Protein AF-A0A4Y2PZB1-F1 (afdb_monomer)

pLDDT: mean 87.91, std 9.89, range [44.91, 98.62]

Sequence (306 aa):
MADDIFHRLQRHDKKIEYNDVIYNEALTKVEDEVFTITGKNLSSFGLSRPSRTNEVSNDLMQEMNYDTELLQQRLNELVPRLTPEQKTIFDNVLKPVESSEGGLYFLDAPGGTGKIFLLNILLAQIRKDKKVAIAVSSSGIAATLLDSGRTAYSVLQLPLNLAHEETPICNFPKNSERCRMLQNCKLLVWDECTMSHKRAVEALNRTMKDINNNQSIMGGMVVLMAGDFRQILSVITRGTPADEINACLKASPLWELVKKFNLTTNMRVQLFNDTESGEYAATLLKIGEGRFKTDPNGMITLNGGF

Organism: Araneus ventricosus (NCBI:txid182803)

Secondary structure (DSSP, 8-state):
-HHHHHHHHHTT-TT----HHHHHHHHHHHHHHHHHHHSS-GGGGTPPPP---S---HHHHHTT---HHHHHHHHHHHGGGS-HHHHHHHHHHHHHHHHT--EEEEEE--TTS-HHHHHHHHHHHHHTTT-EEEEEESSHHHHTTSTT-EEHHHHHT--TTTTT-SS------TTSHHHHHHHHEEEEEEETGGGS-HHHHHHHHHHHHHHTT--SGGGG-EEEEEE-TTS-----TT--HHHHHHHSGGGSGGGGG-EEEE----HHHHHHT-HHHHHHHHHHHHHHTT-S---TTS-----S--

Mean predicted aligned error: 10.06 Å

Solvent-accessible surface area (backbone atoms only — not comparable to full-atom values): 16758 Å² total; per-residue (Å²): 101,45,64,60,46,46,59,56,50,35,75,79,37,82,81,67,69,95,45,72,65,44,51,35,53,32,41,41,56,52,34,53,53,44,25,72,76,68,77,42,55,38,59,81,74,77,41,83,70,46,86,79,63,98,63,73,34,70,66,34,44,62,47,36,68,58,64,34,66,62,38,48,56,50,44,69,64,50,62,79,68,47,51,76,67,54,45,53,51,52,53,63,60,48,54,31,46,73,70,55,67,19,38,48,34,36,36,42,36,52,89,50,36,49,59,62,61,56,52,41,51,55,40,40,66,42,28,39,73,50,35,31,43,46,38,26,6,63,40,67,73,62,5,69,71,34,76,86,28,34,32,39,53,72,75,48,32,48,61,93,58,50,93,81,43,92,80,48,47,42,69,68,58,84,88,35,45,65,41,54,34,57,68,56,30,39,36,40,39,30,36,48,38,37,40,32,43,23,55,57,59,49,7,49,29,54,38,32,19,61,76,54,74,24,92,50,63,42,25,33,24,26,36,40,34,28,27,36,85,62,58,65,61,28,86,55,89,94,51,52,75,66,50,37,52,56,32,22,46,82,59,30,83,64,44,81,66,42,46,77,46,74,48,84,61,48,49,56,34,65,76,67,70,37,66,66,59,40,54,51,52,53,46,54,51,31,50,46,70,69,70,49,79,55,51,99,85,68,46,71,85,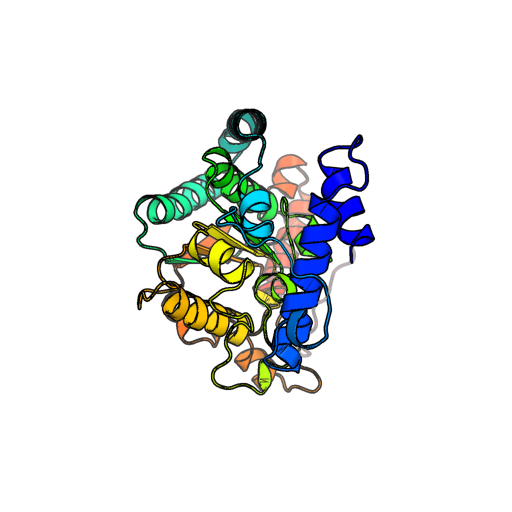76,76,89,82,122

Structure (mmCIF, N/CA/C/O backbone):
data_AF-A0A4Y2PZB1-F1
#
_entry.id   AF-A0A4Y2PZB1-F1
#
loop_
_atom_site.group_PDB
_atom_site.id
_atom_site.type_symbol
_atom_site.label_atom_id
_atom_site.label_alt_id
_atom_site.label_comp_id
_atom_site.label_asym_id
_atom_site.label_entity_id
_atom_site.label_seq_id
_atom_site.pdbx_PDB_ins_code
_atom_site.Cartn_x
_atom_site.Cartn_y
_atom_site.Cartn_z
_atom_site.occupancy
_atom_site.B_iso_or_equiv
_atom_site.auth_seq_id
_atom_site.auth_comp_id
_atom_site.auth_asym_id
_atom_site.auth_atom_id
_atom_site.pdbx_PDB_model_num
ATOM 1 N N . MET A 1 1 ? 11.401 -0.373 26.880 1.00 73.94 1 MET A N 1
ATOM 2 C CA . MET A 1 1 ? 9.922 -0.295 26.778 1.00 73.94 1 MET A CA 1
ATOM 3 C C . MET A 1 1 ? 9.389 1.054 27.231 1.00 73.94 1 MET A C 1
ATOM 5 O O . MET A 1 1 ? 8.893 1.774 26.379 1.00 73.94 1 MET A O 1
ATOM 9 N N . ALA A 1 2 ? 9.483 1.422 28.517 1.00 80.62 2 ALA A N 1
ATOM 10 C CA . ALA A 1 2 ? 9.031 2.743 28.979 1.00 80.62 2 ALA A CA 1
ATOM 11 C C . ALA A 1 2 ? 9.826 3.889 28.327 1.00 80.62 2 ALA A C 1
ATOM 13 O O . ALA A 1 2 ? 9.230 4.859 27.878 1.00 80.62 2 ALA A O 1
ATOM 14 N N . ASP A 1 3 ? 11.143 3.726 28.172 1.00 83.31 3 ASP A N 1
ATOM 15 C CA . ASP A 1 3 ? 12.004 4.733 27.533 1.00 83.31 3 ASP A CA 1
ATOM 16 C C . ASP A 1 3 ? 11.701 4.897 26.036 1.00 83.31 3 ASP A C 1
ATOM 18 O O . ASP A 1 3 ? 11.667 6.010 25.517 1.00 83.31 3 ASP A O 1
ATOM 22 N N . ASP A 1 4 ? 11.390 3.798 25.340 1.00 79.25 4 ASP A N 1
ATOM 23 C CA . ASP A 1 4 ? 10.975 3.836 23.930 1.00 79.25 4 ASP A CA 1
ATOM 24 C C . ASP A 1 4 ? 9.645 4.584 23.763 1.00 79.25 4 ASP A C 1
ATOM 26 O O . ASP A 1 4 ? 9.455 5.336 22.807 1.00 79.25 4 ASP A O 1
ATOM 30 N N . ILE A 1 5 ? 8.720 4.392 24.711 1.00 78.88 5 ILE A N 1
ATOM 31 C CA . ILE A 1 5 ? 7.434 5.094 24.760 1.00 78.88 5 ILE A CA 1
ATOM 32 C C . ILE A 1 5 ? 7.650 6.575 25.075 1.00 78.88 5 ILE A C 1
ATOM 34 O O . ILE A 1 5 ? 7.087 7.426 24.390 1.00 78.88 5 ILE A O 1
ATOM 38 N N . PHE A 1 6 ? 8.504 6.889 26.048 1.00 79.81 6 PHE A N 1
ATOM 39 C CA . PHE A 1 6 ? 8.879 8.256 26.393 1.00 79.81 6 PHE A CA 1
ATOM 40 C C . PHE A 1 6 ? 9.459 8.993 25.180 1.00 79.81 6 PHE A C 1
ATOM 42 O O . PHE A 1 6 ? 8.927 10.024 24.770 1.00 79.81 6 PHE A O 1
ATOM 49 N N . HIS A 1 7 ? 10.471 8.423 24.520 1.00 81.00 7 HIS A N 1
ATOM 50 C CA . HIS A 1 7 ? 11.064 9.013 23.320 1.00 81.00 7 HIS A CA 1
ATOM 51 C C . HIS A 1 7 ? 10.077 9.132 22.155 1.00 81.00 7 HIS A C 1
ATOM 53 O O . HIS A 1 7 ? 10.170 10.075 21.367 1.00 81.00 7 HIS A O 1
ATOM 59 N N . ARG A 1 8 ? 9.118 8.205 22.033 1.00 82.19 8 ARG A N 1
ATOM 60 C CA . ARG A 1 8 ? 8.034 8.290 21.045 1.00 82.19 8 ARG A CA 1
ATOM 61 C C . ARG A 1 8 ? 7.128 9.491 21.319 1.00 82.19 8 ARG A C 1
ATOM 63 O O . ARG A 1 8 ? 6.865 10.255 20.394 1.00 82.19 8 ARG A O 1
ATOM 70 N N . LEU A 1 9 ? 6.676 9.680 22.558 1.00 72.88 9 LEU A N 1
ATOM 71 C CA . LEU A 1 9 ? 5.786 10.788 22.923 1.00 72.88 9 LEU A CA 1
ATOM 72 C C . LEU A 1 9 ? 6.502 12.145 22.893 1.00 72.88 9 LEU A C 1
ATOM 74 O O . LEU A 1 9 ? 5.919 13.139 22.464 1.00 72.88 9 LEU A O 1
ATOM 78 N N . GLN A 1 10 ? 7.794 12.175 23.226 1.00 81.50 10 GLN A N 1
ATOM 79 C CA . GLN A 1 10 ? 8.615 13.387 23.202 1.00 81.50 10 GLN A CA 1
ATOM 80 C C . GLN A 1 10 ? 8.763 14.002 21.797 1.00 81.50 10 GLN A C 1
ATOM 82 O O . GLN A 1 10 ? 9.038 15.195 21.655 1.00 81.50 10 GLN A O 1
ATOM 87 N N . ARG A 1 11 ? 8.551 13.212 20.732 1.00 74.56 11 ARG A N 1
ATOM 88 C CA . ARG A 1 11 ? 8.507 13.718 19.346 1.00 74.56 11 ARG A CA 1
ATOM 89 C C . ARG A 1 11 ? 7.300 14.615 19.075 1.00 74.56 11 ARG A C 1
ATOM 91 O O . ARG A 1 11 ? 7.378 15.456 18.185 1.00 74.56 11 ARG A O 1
ATOM 98 N N . HIS A 1 12 ? 6.213 14.428 19.820 1.00 64.31 12 HIS A N 1
ATOM 99 C CA . HIS A 1 12 ? 4.974 15.191 19.682 1.00 64.31 12 HIS A CA 1
ATOM 100 C C . HIS A 1 12 ? 4.865 16.299 20.732 1.00 64.31 12 HIS A C 1
ATOM 102 O O . HIS A 1 12 ? 4.437 17.401 20.403 1.00 64.31 12 HIS A O 1
ATOM 108 N N . ASP A 1 13 ? 5.321 16.041 21.960 1.00 76.12 13 ASP A N 1
ATOM 109 C CA . ASP A 1 13 ? 5.413 17.041 23.021 1.00 76.12 13 ASP A CA 1
ATOM 110 C C . ASP A 1 13 ? 6.808 17.035 2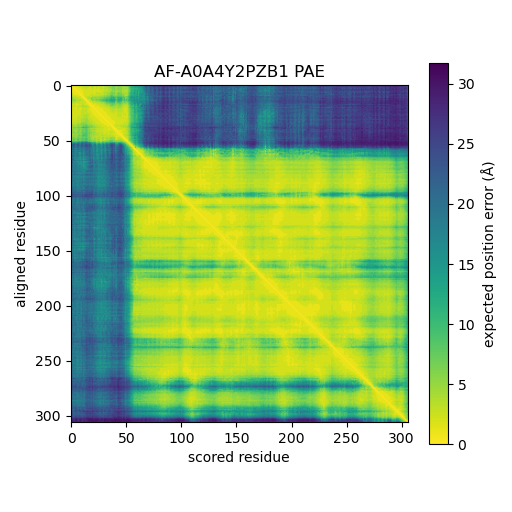3.654 1.00 76.12 13 ASP A C 1
ATOM 112 O O . ASP A 1 13 ? 7.159 16.167 24.452 1.00 76.12 13 ASP A O 1
ATOM 116 N N . LYS A 1 14 ? 7.613 18.049 23.324 1.00 78.75 14 LYS A N 1
ATOM 117 C CA . LYS A 1 14 ? 8.986 18.180 23.834 1.00 78.75 14 LYS A CA 1
ATOM 118 C C . LYS A 1 14 ? 9.062 18.409 25.348 1.00 78.75 14 LYS A C 1
ATOM 120 O O . LYS A 1 14 ? 10.158 18.304 25.893 1.00 78.75 14 LYS A O 1
ATOM 125 N N . LYS A 1 15 ? 7.951 18.754 26.009 1.00 83.12 15 LYS A N 1
ATOM 126 C CA . LYS A 1 15 ? 7.888 18.999 27.458 1.00 83.12 15 LYS A CA 1
ATOM 127 C C . LYS A 1 15 ? 7.381 17.798 28.252 1.00 83.12 15 LYS A C 1
ATOM 129 O O . LYS A 1 15 ? 7.240 17.914 29.465 1.00 83.12 15 LYS A O 1
ATOM 134 N N . ILE A 1 16 ? 7.090 16.677 27.596 1.00 79.31 16 ILE A N 1
ATOM 135 C CA . ILE A 1 16 ? 6.577 15.506 28.294 1.00 79.31 16 ILE A CA 1
ATOM 136 C C . ILE A 1 16 ? 7.632 14.944 29.257 1.00 79.31 16 ILE A C 1
ATOM 138 O O . ILE A 1 16 ? 8.803 14.795 28.904 1.00 79.31 16 ILE A O 1
ATOM 142 N N . GLU A 1 17 ? 7.200 14.633 30.475 1.00 86.81 17 GLU A N 1
ATOM 143 C CA . GLU A 1 17 ? 7.978 13.929 31.495 1.00 86.81 17 GLU A CA 1
ATOM 144 C C . GLU A 1 17 ? 7.427 12.509 31.673 1.00 86.81 17 GLU A C 1
ATOM 146 O O . GLU A 1 17 ? 6.321 12.198 31.217 1.00 86.81 17 GLU A O 1
ATOM 151 N N . TYR A 1 18 ? 8.186 11.635 32.338 1.00 82.56 18 TYR A N 1
ATOM 152 C CA . TYR A 1 18 ? 7.663 10.325 32.720 1.00 82.56 18 TYR A CA 1
ATOM 153 C C . TYR A 1 18 ? 6.426 10.493 33.600 1.00 82.56 18 TYR A C 1
ATOM 155 O O . TYR A 1 18 ? 6.443 11.208 34.598 1.00 82.56 18 TYR A O 1
ATOM 163 N N . ASN A 1 19 ? 5.351 9.816 33.220 1.00 81.75 19 ASN A N 1
ATOM 164 C CA . ASN A 1 19 ? 4.064 9.901 33.887 1.00 81.75 19 ASN A CA 1
ATOM 165 C C . ASN A 1 19 ? 3.375 8.532 33.896 1.00 81.75 19 ASN A C 1
ATOM 167 O O . ASN A 1 19 ? 3.811 7.587 33.229 1.00 81.75 19 ASN A O 1
ATOM 171 N N . ASP A 1 20 ? 2.273 8.437 34.637 1.00 77.81 20 ASP A N 1
ATOM 172 C CA . ASP A 1 20 ? 1.511 7.195 34.787 1.00 77.81 20 ASP A CA 1
ATOM 173 C C . ASP A 1 20 ? 1.013 6.636 33.449 1.00 77.81 20 ASP A C 1
ATOM 175 O O . ASP A 1 20 ? 0.870 5.425 33.313 1.00 77.81 20 ASP A O 1
ATOM 179 N N . VAL A 1 21 ? 0.825 7.480 32.429 1.00 75.94 21 VAL A N 1
ATOM 180 C CA . VAL A 1 21 ? 0.436 7.046 31.079 1.00 75.94 21 VAL A CA 1
ATOM 181 C C . VAL A 1 21 ? 1.557 6.238 30.419 1.00 75.94 21 VAL A C 1
ATOM 183 O O . VAL A 1 21 ? 1.306 5.146 29.910 1.00 75.94 21 VAL A O 1
ATOM 186 N N . ILE A 1 22 ? 2.803 6.722 30.478 1.00 80.31 22 ILE A N 1
ATOM 187 C CA . ILE A 1 22 ? 3.975 6.016 29.932 1.00 80.31 22 ILE A CA 1
ATOM 188 C C . ILE A 1 22 ? 4.179 4.681 30.648 1.00 80.31 22 ILE A C 1
ATOM 190 O O . ILE A 1 22 ? 4.417 3.654 30.003 1.00 80.31 22 ILE A O 1
ATOM 194 N N . TYR A 1 23 ? 4.062 4.678 31.977 1.00 82.00 23 TYR A N 1
ATOM 195 C CA . TYR A 1 23 ? 4.208 3.456 32.762 1.00 82.00 23 TYR A CA 1
ATOM 196 C C . TYR A 1 23 ? 3.069 2.471 32.499 1.00 82.00 23 TYR A C 1
ATOM 198 O O . TYR A 1 23 ? 3.342 1.286 32.320 1.00 82.00 23 TYR A O 1
ATOM 206 N N . ASN A 1 24 ? 1.822 2.936 32.393 1.00 80.62 24 ASN A N 1
ATOM 207 C CA . ASN A 1 24 ? 0.668 2.093 32.088 1.00 80.62 24 ASN A CA 1
ATOM 208 C C . ASN A 1 24 ? 0.754 1.482 30.680 1.00 80.62 24 ASN A C 1
ATOM 210 O O . ASN A 1 24 ? 0.460 0.299 30.502 1.00 80.62 24 ASN A O 1
ATOM 214 N N . GLU A 1 25 ? 1.217 2.241 29.681 1.00 79.06 25 GLU A N 1
ATOM 215 C CA . GLU A 1 25 ? 1.453 1.719 28.329 1.00 79.06 25 GLU A CA 1
ATOM 216 C C . GLU A 1 25 ? 2.576 0.669 28.326 1.00 79.06 25 GLU A C 1
ATOM 218 O O . GLU 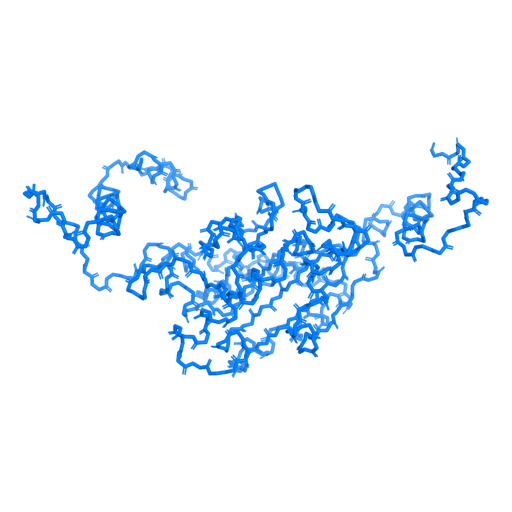A 1 25 ? 2.437 -0.389 27.706 1.00 79.06 25 GLU A O 1
ATOM 223 N N . ALA A 1 26 ? 3.672 0.915 29.051 1.00 85.44 26 ALA A N 1
ATOM 224 C CA . ALA A 1 26 ? 4.739 -0.071 29.202 1.00 85.44 26 ALA A CA 1
ATOM 225 C C . ALA A 1 26 ? 4.216 -1.355 29.867 1.00 85.44 26 ALA A C 1
ATOM 227 O O . ALA A 1 26 ? 4.471 -2.451 29.369 1.00 85.44 26 ALA A O 1
ATOM 228 N N . LEU A 1 27 ? 3.430 -1.217 30.938 1.00 85.06 27 LEU A N 1
ATOM 229 C CA . LEU A 1 27 ? 2.815 -2.332 31.657 1.00 85.06 27 LEU A CA 1
ATOM 230 C C . LEU A 1 27 ? 1.821 -3.107 30.781 1.00 85.06 27 LEU A C 1
ATOM 232 O O . LEU A 1 27 ? 1.750 -4.328 30.877 1.00 85.06 27 LEU A O 1
ATOM 236 N N . THR A 1 28 ? 1.097 -2.415 29.895 1.00 81.00 28 THR A N 1
ATOM 237 C CA . THR A 1 28 ? 0.174 -3.029 28.928 1.00 81.00 28 THR A CA 1
ATOM 238 C C . THR A 1 28 ? 0.919 -3.927 27.955 1.00 81.00 28 THR A C 1
ATOM 240 O O . THR A 1 28 ? 0.551 -5.087 27.790 1.00 81.00 28 THR A O 1
ATOM 243 N N . LYS A 1 29 ? 2.016 -3.431 27.372 1.00 82.81 29 LYS A N 1
ATOM 244 C CA . LYS A 1 29 ? 2.836 -4.230 26.454 1.00 82.81 29 LYS A CA 1
ATOM 245 C C . LYS A 1 29 ? 3.480 -5.425 27.159 1.00 82.81 29 LYS A C 1
ATOM 247 O O . LYS A 1 29 ? 3.531 -6.508 26.589 1.00 82.81 29 LYS A O 1
ATOM 252 N N . VAL A 1 30 ? 3.935 -5.250 28.401 1.00 85.62 30 VAL A N 1
ATOM 253 C CA . VAL A 1 30 ? 4.461 -6.358 29.214 1.00 85.62 30 VAL A CA 1
ATOM 254 C C . VAL A 1 30 ? 3.369 -7.393 29.506 1.00 85.62 30 VAL A C 1
ATOM 256 O O . VAL A 1 30 ? 3.626 -8.588 29.383 1.00 85.62 30 VAL A O 1
ATOM 259 N N . GLU A 1 31 ? 2.149 -6.971 29.856 1.00 84.38 31 GLU A N 1
ATOM 260 C CA . GLU A 1 31 ? 1.041 -7.905 30.094 1.00 84.38 31 GLU A CA 1
ATOM 261 C C . GLU A 1 31 ? 0.650 -8.666 28.824 1.00 84.38 31 GLU A C 1
ATOM 263 O O . GLU A 1 31 ? 0.410 -9.866 28.910 1.00 84.38 31 GLU A O 1
ATOM 268 N N . ASP A 1 32 ? 0.626 -8.014 27.660 1.00 79.56 32 ASP A N 1
ATOM 269 C CA . ASP A 1 32 ? 0.293 -8.664 26.388 1.00 79.56 32 ASP A CA 1
ATOM 270 C C . ASP A 1 32 ? 1.333 -9.731 25.992 1.00 79.56 32 ASP A C 1
ATOM 272 O O . ASP A 1 32 ? 0.960 -10.837 25.592 1.00 79.56 32 ASP A O 1
ATOM 276 N N . GLU A 1 33 ? 2.629 -9.456 26.169 1.00 82.38 33 GLU A N 1
ATOM 277 C CA . GLU A 1 33 ? 3.703 -10.438 25.944 1.00 82.38 33 GLU A CA 1
ATOM 278 C C . GLU A 1 33 ? 3.597 -11.622 26.918 1.00 82.38 33 GLU A C 1
ATOM 280 O O . GLU A 1 33 ? 3.600 -12.787 26.513 1.00 82.38 33 GLU A O 1
ATOM 285 N N . VAL A 1 34 ? 3.420 -11.343 28.214 1.00 81.62 34 VAL A N 1
ATOM 286 C CA . VAL A 1 34 ? 3.274 -12.391 29.238 1.00 81.62 34 VAL A CA 1
ATOM 287 C C . VAL A 1 34 ? 2.034 -13.242 28.982 1.00 81.62 34 VAL A C 1
ATOM 289 O O . VAL A 1 34 ? 2.094 -14.469 29.108 1.00 81.62 34 VAL A O 1
ATOM 292 N N . PHE A 1 35 ? 0.922 -12.624 28.589 1.00 78.75 35 PHE A N 1
ATOM 293 C CA . PHE A 1 35 ? -0.301 -13.339 28.251 1.00 78.75 35 PHE A CA 1
ATOM 294 C C . PHE A 1 35 ? -0.108 -14.225 27.020 1.00 78.75 35 PHE A C 1
ATOM 296 O O . PHE A 1 35 ? -0.557 -15.368 27.019 1.00 78.75 35 PHE A O 1
ATOM 303 N N . THR A 1 36 ? 0.617 -13.746 26.010 1.00 74.50 36 THR A N 1
ATOM 304 C CA . THR A 1 36 ? 0.928 -14.523 24.802 1.00 74.50 36 THR A CA 1
ATOM 305 C C . THR A 1 36 ? 1.774 -15.758 25.122 1.00 74.50 36 THR A C 1
ATOM 307 O O . THR A 1 36 ? 1.517 -16.835 24.591 1.00 74.50 36 THR A O 1
ATOM 310 N N . ILE A 1 37 ? 2.748 -15.634 26.030 1.00 79.00 37 ILE A N 1
ATOM 311 C CA . ILE A 1 37 ? 3.644 -16.738 26.407 1.00 79.00 37 ILE A CA 1
ATOM 312 C C . ILE A 1 37 ? 2.958 -17.735 27.350 1.00 79.00 37 ILE A C 1
ATOM 314 O O . ILE A 1 37 ? 3.170 -18.942 27.250 1.00 79.00 37 ILE A O 1
ATOM 318 N N . THR A 1 38 ? 2.171 -17.243 28.308 1.00 79.25 38 THR A N 1
ATOM 319 C CA . THR A 1 38 ? 1.732 -18.044 29.467 1.00 79.25 38 THR A CA 1
ATOM 320 C C . THR A 1 38 ? 0.229 -18.304 29.524 1.00 79.25 38 THR A C 1
ATOM 322 O O . THR A 1 38 ? -0.220 -19.109 30.341 1.00 79.25 38 THR A O 1
ATOM 325 N N . GLY A 1 39 ? -0.567 -17.601 28.715 1.00 76.31 39 GLY A N 1
ATOM 326 C CA . GLY A 1 39 ? -2.031 -17.582 28.799 1.00 76.31 39 GLY A CA 1
ATOM 327 C C . GLY A 1 39 ? -2.577 -16.943 30.082 1.00 76.31 39 GLY A C 1
ATOM 328 O O . GLY A 1 39 ? -3.772 -17.044 30.361 1.00 76.31 39 GLY A O 1
ATOM 329 N N . LYS A 1 40 ? -1.719 -16.324 30.903 1.00 75.44 40 LYS A N 1
ATOM 330 C CA . LYS A 1 40 ? -2.068 -15.748 32.205 1.00 75.44 40 LYS A CA 1
ATOM 331 C C . LYS A 1 40 ? -1.738 -14.262 32.244 1.00 75.44 40 LYS A C 1
ATOM 333 O O . LYS A 1 40 ? -0.829 -13.787 31.577 1.00 75.44 40 LYS A O 1
ATOM 338 N N . ASN A 1 41 ? -2.492 -13.527 33.053 1.00 80.56 41 ASN A N 1
ATOM 339 C CA . ASN A 1 41 ? -2.300 -12.089 33.232 1.00 80.56 41 ASN A CA 1
ATOM 340 C C . ASN A 1 41 ? -1.215 -11.795 34.273 1.00 80.56 41 ASN A C 1
ATOM 342 O O . ASN A 1 41 ? -0.915 -12.652 35.104 1.00 80.56 41 ASN A O 1
ATOM 346 N N . LEU A 1 42 ? -0.714 -10.556 34.322 1.00 84.44 42 LEU A N 1
ATOM 347 C CA . LEU A 1 42 ? 0.329 -10.147 35.278 1.00 84.44 42 LEU A CA 1
ATOM 348 C C . LEU A 1 42 ? -0.064 -10.392 36.741 1.00 84.44 42 LEU A C 1
ATOM 350 O O . LEU A 1 42 ? 0.752 -10.852 37.538 1.00 84.44 42 LEU A O 1
ATOM 354 N N . SER A 1 43 ? -1.345 -10.210 37.075 1.00 83.94 43 SER A N 1
ATOM 355 C CA . SER A 1 43 ? -1.869 -10.525 38.415 1.00 83.94 43 SER A CA 1
ATOM 356 C C . SER A 1 43 ? -1.668 -11.982 38.846 1.00 83.94 43 SER A C 1
ATOM 358 O O . SER A 1 43 ? -1.509 -12.248 40.033 1.00 83.94 43 SER A O 1
ATOM 360 N N . SER A 1 44 ? -1.620 -12.933 37.905 1.00 84.38 44 SER A N 1
ATOM 361 C CA . SER A 1 44 ? -1.349 -14.345 38.204 1.00 84.38 44 SER A CA 1
ATOM 362 C C . SER A 1 44 ? 0.091 -14.592 38.665 1.00 84.38 44 SER A C 1
ATOM 364 O O . SER A 1 44 ? 0.387 -15.672 39.169 1.00 84.38 44 SER A O 1
ATOM 366 N N . PHE A 1 45 ? 0.963 -13.594 38.510 1.00 85.56 45 PHE A N 1
ATOM 367 C CA . PHE A 1 45 ? 2.354 -13.580 38.954 1.00 85.56 45 PHE A CA 1
ATOM 368 C C . PHE A 1 45 ? 2.594 -12.566 40.088 1.00 85.56 45 PHE A C 1
ATOM 370 O O . PHE A 1 45 ? 3.740 -12.292 40.428 1.00 85.56 45 PHE A O 1
ATOM 377 N N . GLY A 1 46 ? 1.532 -11.991 40.671 1.00 83.62 46 GLY A N 1
ATOM 378 C CA . GLY A 1 46 ? 1.636 -10.995 41.745 1.00 83.62 46 GLY A CA 1
ATOM 379 C C . GLY A 1 46 ? 2.072 -9.599 41.286 1.00 83.62 46 GLY A C 1
ATOM 380 O O . GLY A 1 46 ? 2.461 -8.784 42.118 1.00 83.62 46 GLY A O 1
ATOM 381 N N . LEU A 1 47 ? 2.018 -9.315 39.981 1.00 85.56 47 LEU A N 1
ATOM 382 C CA . LEU A 1 47 ? 2.399 -8.024 39.407 1.00 85.56 47 LEU A CA 1
ATOM 383 C C . LEU A 1 47 ? 1.183 -7.107 39.204 1.00 85.56 47 LEU A C 1
ATOM 385 O O . LEU A 1 47 ? 0.059 -7.572 38.980 1.00 85.56 47 LEU A O 1
ATOM 389 N N . SER A 1 48 ? 1.430 -5.795 39.251 1.00 80.31 48 SER A N 1
ATOM 390 C CA . SER A 1 48 ? 0.435 -4.758 38.965 1.00 80.31 48 SER A CA 1
ATOM 391 C C . SER A 1 48 ? -0.149 -4.930 37.562 1.00 80.31 48 SER A C 1
ATOM 393 O O . SER A 1 48 ? 0.567 -5.275 36.621 1.00 80.31 48 SER A O 1
ATOM 395 N N . ARG A 1 49 ? -1.455 -4.684 37.415 1.00 77.12 49 ARG A N 1
ATOM 396 C CA . ARG A 1 49 ? -2.135 -4.737 36.117 1.00 77.12 49 ARG A CA 1
ATOM 397 C C . ARG A 1 49 ? -2.231 -3.346 35.500 1.00 77.12 49 ARG A C 1
ATOM 399 O O . ARG A 1 49 ? -2.422 -2.385 36.244 1.00 77.12 49 ARG A O 1
ATOM 406 N N . PRO A 1 50 ? -2.148 -3.238 34.168 1.00 80.06 50 PRO A N 1
ATOM 407 C CA . PRO A 1 50 ? -2.441 -1.992 33.487 1.00 80.06 50 PRO A CA 1
ATOM 408 C C . PRO A 1 50 ? -3.917 -1.622 33.672 1.00 80.06 50 PRO A C 1
ATOM 410 O O . PRO A 1 50 ? -4.803 -2.484 33.642 1.00 80.06 50 PRO A O 1
ATOM 413 N N . SER A 1 51 ? -4.193 -0.329 33.823 1.00 74.62 51 SER A N 1
ATOM 414 C CA . SER A 1 51 ? -5.538 0.210 33.660 1.00 74.62 51 SER A CA 1
ATOM 415 C C . SER A 1 51 ? -5.904 0.124 32.183 1.00 74.62 51 SER A C 1
ATOM 417 O O . SER A 1 51 ? -5.422 0.904 31.364 1.00 74.62 51 SER A O 1
ATOM 419 N N . ARG A 1 52 ? -6.734 -0.867 31.848 1.00 65.69 52 ARG A N 1
ATOM 420 C CA . ARG A 1 52 ? -7.377 -1.026 30.539 1.00 65.69 52 ARG A CA 1
ATOM 421 C C . ARG A 1 52 ? -8.812 -0.504 30.634 1.00 65.69 52 ARG A C 1
ATOM 423 O O . ARG A 1 52 ? -9.772 -1.254 30.471 1.00 65.69 52 ARG A O 1
ATOM 430 N N . THR A 1 53 ? -8.978 0.763 30.995 1.00 49.19 53 THR A N 1
ATOM 431 C CA . THR A 1 53 ? -10.246 1.483 30.813 1.00 49.19 53 THR A CA 1
ATOM 432 C C . THR A 1 53 ? -10.641 1.407 29.327 1.00 49.19 53 THR A C 1
ATOM 434 O O . THR A 1 53 ? -9.793 1.113 28.486 1.00 49.19 53 THR A O 1
ATOM 437 N N . ASN A 1 54 ? -11.912 1.636 28.961 1.00 44.91 54 ASN A N 1
ATOM 438 C CA . ASN A 1 54 ? -12.399 1.690 27.558 1.00 44.91 54 ASN A CA 1
ATOM 439 C C . ASN A 1 54 ? -11.768 2.842 26.729 1.00 44.91 54 ASN A C 1
ATOM 441 O O . ASN A 1 54 ? -12.377 3.389 25.811 1.00 44.91 54 ASN A O 1
ATOM 445 N N . GLU A 1 55 ? -10.557 3.239 27.090 1.00 46.28 55 GLU A N 1
ATOM 446 C CA . GLU A 1 55 ? -9.694 4.189 26.438 1.00 46.28 55 GLU A CA 1
ATOM 447 C C . GLU A 1 55 ? -9.357 3.676 25.041 1.00 46.28 55 GLU A C 1
ATOM 449 O O . GLU A 1 55 ? -9.000 2.515 24.812 1.00 46.28 55 GLU A O 1
ATOM 454 N N . VAL A 1 56 ? -9.559 4.576 24.084 1.00 50.34 56 VAL A N 1
ATOM 455 C CA . VAL A 1 56 ? -9.116 4.458 22.700 1.00 50.34 56 VAL A CA 1
ATOM 456 C C . VAL A 1 56 ? -7.682 3.916 22.722 1.00 50.34 56 VAL A C 1
ATOM 458 O O . VAL A 1 56 ? -6.843 4.450 23.431 1.00 50.34 56 VAL A O 1
ATOM 461 N N . SER A 1 57 ? -7.412 2.821 22.008 1.00 56.41 57 SER A N 1
ATOM 462 C CA . SER A 1 57 ? -6.079 2.190 21.982 1.00 56.41 57 SER A CA 1
ATOM 463 C C . SER A 1 57 ? -4.984 3.231 21.705 1.00 56.41 57 SER A C 1
ATOM 465 O O . SER A 1 57 ? -5.203 4.093 20.864 1.00 56.41 57 SER A O 1
ATOM 467 N N . ASN A 1 58 ? -3.814 3.159 22.345 1.00 63.50 58 ASN A N 1
ATOM 468 C CA . ASN A 1 58 ? -2.708 4.098 22.099 1.00 63.50 58 ASN A CA 1
ATOM 469 C C . ASN A 1 58 ? -2.266 4.124 20.626 1.00 63.50 58 ASN A C 1
ATOM 471 O O . ASN A 1 58 ? -1.995 5.198 20.086 1.00 63.50 58 ASN A O 1
ATOM 475 N N . ASP A 1 59 ? -2.237 2.964 19.960 1.00 62.50 59 ASP A N 1
ATOM 476 C CA . ASP A 1 59 ? -2.012 2.876 18.508 1.00 62.50 59 ASP A CA 1
ATOM 477 C C . ASP A 1 59 ? -3.109 3.611 17.713 1.00 62.50 59 ASP A C 1
ATOM 479 O O . ASP A 1 59 ? -2.820 4.352 16.772 1.00 62.50 59 ASP A O 1
ATOM 483 N N . LEU A 1 60 ? -4.374 3.453 18.113 1.00 65.88 60 LEU A N 1
ATOM 484 C CA . LEU A 1 60 ? -5.515 4.129 17.493 1.00 65.88 60 LEU A CA 1
ATOM 485 C C . LEU A 1 60 ? -5.515 5.644 17.769 1.00 65.88 60 LEU A C 1
ATOM 487 O O . LEU A 1 60 ? -5.739 6.426 16.850 1.00 65.88 60 LEU A O 1
ATOM 491 N N . MET A 1 61 ? -5.222 6.070 19.001 1.00 64.31 61 MET A N 1
ATOM 492 C CA . MET A 1 61 ? -5.071 7.477 19.368 1.00 64.31 61 MET A CA 1
ATOM 493 C C . MET A 1 61 ? -3.957 8.115 18.546 1.00 64.31 61 MET A C 1
ATOM 495 O O . MET A 1 61 ? -4.148 9.203 18.015 1.00 64.31 61 MET A O 1
ATOM 499 N N . GLN A 1 62 ? -2.819 7.435 18.378 1.00 68.94 62 GLN A N 1
ATOM 500 C CA . GLN A 1 62 ? -1.720 7.941 17.560 1.00 68.94 62 GLN A CA 1
ATOM 501 C C . GLN A 1 62 ? -2.148 8.164 16.103 1.00 68.94 62 GLN A C 1
ATOM 503 O O . GLN A 1 62 ? -1.800 9.188 15.521 1.00 68.94 62 GLN A O 1
ATOM 508 N N . GLU A 1 63 ? -2.944 7.259 15.530 1.00 76.62 63 GLU A N 1
ATOM 509 C CA . GLU A 1 63 ? -3.459 7.411 14.163 1.00 76.62 63 GLU A CA 1
ATOM 510 C C . GLU A 1 63 ? -4.638 8.395 14.033 1.00 76.62 63 GLU A C 1
ATOM 512 O O . GLU A 1 63 ? -5.097 8.664 12.922 1.00 76.62 63 GLU A O 1
ATOM 517 N N . MET A 1 64 ? -5.133 8.954 15.137 1.00 73.69 64 MET A N 1
ATOM 518 C CA . MET A 1 64 ? -6.216 9.947 15.146 1.00 73.69 64 MET A CA 1
ATOM 519 C C . MET A 1 64 ? -5.774 11.324 15.662 1.00 73.69 64 MET A C 1
ATOM 521 O O . MET A 1 64 ? -6.478 12.310 15.449 1.00 73.69 64 MET A O 1
ATOM 525 N N . ASN A 1 65 ? -4.613 11.416 16.314 1.00 78.69 65 ASN A N 1
ATOM 526 C CA . ASN A 1 65 ? -4.106 12.629 16.957 1.00 78.69 65 ASN A CA 1
ATOM 527 C C . ASN A 1 65 ? -3.243 13.484 16.014 1.00 78.69 65 ASN A C 1
ATOM 529 O O . ASN A 1 65 ? -2.172 13.968 16.381 1.00 78.69 65 ASN A O 1
ATOM 533 N N . TYR A 1 66 ? -3.693 13.635 14.770 1.00 82.81 66 TYR A N 1
ATOM 534 C CA . TYR A 1 66 ? -3.070 14.541 13.812 1.00 82.81 66 TYR A CA 1
ATOM 535 C C . TYR A 1 66 ? -3.629 15.959 13.975 1.00 82.81 66 TYR A C 1
ATOM 537 O O . TYR A 1 66 ? -4.819 16.139 14.243 1.00 82.81 66 TYR A O 1
ATOM 545 N N . ASP A 1 67 ? -2.784 16.968 13.758 1.00 85.44 67 ASP A N 1
ATOM 546 C CA . ASP A 1 67 ? -3.224 18.361 13.656 1.00 85.44 67 ASP A CA 1
ATOM 547 C C . ASP A 1 67 ? -4.029 18.543 12.361 1.00 85.44 67 ASP A C 1
ATOM 549 O O . ASP A 1 67 ? -3.486 18.634 11.256 1.00 85.44 67 ASP A O 1
ATOM 553 N N . THR A 1 68 ? -5.352 18.534 12.503 1.00 89.44 68 THR A N 1
ATOM 554 C CA . THR A 1 68 ? -6.286 18.571 11.378 1.00 89.44 68 THR A CA 1
ATOM 555 C C . THR A 1 68 ? -6.245 19.897 10.630 1.00 89.44 68 THR A C 1
ATOM 557 O O . THR A 1 68 ? -6.440 19.906 9.415 1.00 89.44 68 THR A O 1
ATOM 560 N N . GLU A 1 69 ? -5.967 21.007 11.320 1.00 90.69 69 GLU A N 1
ATOM 561 C CA . GLU A 1 69 ? -5.872 22.326 10.691 1.00 90.69 69 GLU A CA 1
ATOM 562 C C . GLU A 1 69 ? -4.606 22.416 9.841 1.00 90.69 69 GLU A C 1
ATOM 564 O O . GLU A 1 69 ? -4.677 22.789 8.667 1.00 90.69 69 GLU A O 1
ATOM 569 N N . LEU A 1 70 ? -3.468 21.972 10.385 1.00 91.69 70 LEU A N 1
ATOM 570 C CA . LEU A 1 70 ? -2.211 21.905 9.644 1.00 91.69 70 LEU A CA 1
ATOM 571 C C . LEU A 1 70 ? -2.313 20.970 8.431 1.00 91.69 70 LEU A C 1
ATOM 573 O O . LEU A 1 70 ? -1.832 21.305 7.346 1.00 91.69 70 LEU A O 1
ATOM 577 N N . LEU A 1 71 ? -2.946 19.801 8.586 1.00 92.94 71 LEU A N 1
ATOM 578 C CA . LEU A 1 71 ? -3.175 18.882 7.468 1.00 92.94 71 LEU A CA 1
ATOM 579 C C . LEU A 1 71 ? -4.057 19.516 6.390 1.00 92.94 71 LEU A C 1
ATOM 581 O O . LEU A 1 71 ? -3.730 19.416 5.208 1.00 92.94 71 LEU A O 1
ATOM 585 N N . GLN A 1 72 ? -5.141 20.194 6.774 1.00 95.06 72 GLN A N 1
ATOM 586 C CA . GLN A 1 72 ? -6.027 20.861 5.822 1.00 95.06 72 GLN A CA 1
ATOM 587 C C . GLN A 1 72 ? -5.308 21.993 5.073 1.00 95.06 72 GLN A C 1
ATOM 589 O O . GLN A 1 72 ? -5.464 22.103 3.858 1.00 95.06 72 GLN A O 1
ATOM 594 N N . GLN A 1 73 ? -4.482 22.790 5.759 1.00 95.12 73 GLN A N 1
ATOM 595 C CA . GLN A 1 73 ? -3.653 23.823 5.128 1.00 95.12 73 GLN A CA 1
ATOM 596 C C . GLN A 1 73 ? -2.684 23.219 4.106 1.00 95.12 73 GLN A C 1
ATOM 598 O O . GLN A 1 73 ? -2.673 23.637 2.949 1.00 95.12 73 GLN A O 1
ATOM 603 N N . ARG A 1 74 ? -1.942 22.172 4.491 1.00 94.38 74 ARG A N 1
ATOM 604 C CA . ARG A 1 74 ? -1.038 21.459 3.574 1.00 94.38 74 ARG A CA 1
ATOM 605 C C . ARG A 1 74 ? -1.781 20.905 2.363 1.00 94.38 74 ARG A C 1
ATOM 607 O O . ARG A 1 74 ? -1.309 21.033 1.242 1.00 94.38 74 ARG A O 1
ATOM 614 N N . LEU A 1 75 ? -2.950 20.301 2.556 1.00 97.00 75 LEU A N 1
ATOM 615 C CA . LEU A 1 75 ? -3.733 19.746 1.450 1.00 97.00 75 LEU A CA 1
ATOM 616 C C . LEU A 1 75 ? -4.209 20.823 0.474 1.00 97.00 75 LEU A C 1
ATOM 618 O O . LEU A 1 75 ? -4.154 20.594 -0.733 1.00 97.00 75 LEU A O 1
ATOM 622 N N . ASN A 1 76 ? -4.605 21.998 0.969 1.00 96.88 76 ASN A N 1
ATOM 623 C CA . ASN A 1 76 ? -4.995 23.124 0.117 1.00 96.88 76 ASN A CA 1
ATOM 624 C C . ASN A 1 76 ? -3.846 23.579 -0.800 1.00 96.88 76 ASN A C 1
ATOM 626 O O . ASN A 1 76 ? -4.099 24.020 -1.917 1.00 96.88 76 ASN A O 1
ATOM 630 N N . GLU A 1 77 ? -2.596 23.438 -0.357 1.00 96.50 77 GLU A N 1
ATOM 631 C CA . GLU A 1 77 ? -1.406 23.756 -1.154 1.00 96.50 77 GLU A CA 1
ATOM 632 C C . GLU A 1 77 ? -0.969 22.605 -2.070 1.00 96.50 77 GLU A C 1
ATOM 634 O O . GLU A 1 77 ? -0.523 22.831 -3.196 1.00 96.50 77 GLU A O 1
ATOM 639 N N . LEU A 1 78 ? -1.057 21.359 -1.595 1.00 96.19 78 LEU A N 1
ATOM 640 C CA . LEU A 1 78 ? -0.469 20.200 -2.268 1.00 96.19 78 LEU A CA 1
ATOM 641 C C . LEU A 1 78 ? -1.404 19.540 -3.285 1.00 96.19 78 LEU A C 1
ATOM 643 O O . LEU A 1 78 ? -0.934 19.112 -4.338 1.00 96.19 78 LEU A O 1
ATOM 647 N N . VAL A 1 79 ? -2.712 19.474 -3.017 1.00 97.12 79 VAL A N 1
ATOM 648 C CA . VAL A 1 79 ? -3.686 18.860 -3.940 1.00 97.12 79 VAL A CA 1
ATOM 649 C C . VAL A 1 79 ? -3.707 19.562 -5.308 1.00 97.12 79 VAL A C 1
ATOM 651 O O . VAL A 1 79 ? -3.699 18.854 -6.316 1.00 97.12 79 VAL A O 1
ATOM 654 N N . PRO A 1 80 ? -3.649 20.908 -5.408 1.00 97.25 80 PRO A N 1
ATOM 655 C CA . PRO A 1 80 ? -3.552 21.590 -6.703 1.00 97.25 80 PRO A CA 1
ATOM 656 C C . PRO A 1 80 ? -2.270 21.289 -7.493 1.00 97.25 80 PRO A C 1
ATOM 658 O O . PRO A 1 80 ? -2.220 21.556 -8.690 1.00 97.25 80 PRO A O 1
ATOM 661 N N . ARG A 1 81 ? -1.227 20.752 -6.844 1.00 95.31 81 ARG A N 1
ATOM 662 C CA . ARG A 1 81 ? 0.061 20.412 -7.476 1.00 95.31 81 ARG A CA 1
ATOM 663 C C . ARG A 1 81 ? 0.104 18.992 -8.037 1.00 95.31 81 ARG A C 1
ATOM 665 O O . ARG A 1 81 ? 1.113 18.616 -8.634 1.00 95.31 81 ARG A O 1
ATOM 672 N N . LEU A 1 82 ? -0.945 18.197 -7.827 1.00 96.31 82 LEU A N 1
ATOM 673 C CA . LEU A 1 82 ? -1.065 16.873 -8.430 1.00 96.31 82 LEU A CA 1
ATOM 674 C C . LEU A 1 82 ? -1.101 17.000 -9.955 1.00 96.31 82 LEU A C 1
ATOM 676 O O . LEU A 1 82 ? -1.793 17.858 -10.505 1.00 96.31 82 LEU A O 1
ATOM 680 N N . THR A 1 83 ? -0.403 16.105 -10.652 1.00 95.81 83 THR A N 1
ATOM 681 C CA . THR A 1 83 ? -0.598 15.973 -12.101 1.00 95.81 83 THR A CA 1
ATOM 682 C C . THR A 1 83 ? -2.030 15.493 -12.395 1.00 95.81 83 THR A C 1
ATOM 684 O O . THR A 1 83 ? -2.657 14.880 -11.525 1.00 95.81 83 THR A O 1
ATOM 687 N N . PRO A 1 84 ? -2.572 15.695 -13.612 1.00 95.81 84 PRO A N 1
ATOM 688 C CA . PRO A 1 84 ? -3.905 15.190 -13.961 1.00 95.81 84 PRO A CA 1
ATOM 689 C C . PRO A 1 84 ? -4.067 13.676 -13.730 1.00 95.81 84 PRO A C 1
ATOM 691 O O . PRO A 1 84 ? -5.110 13.213 -13.262 1.00 95.81 84 PRO A O 1
ATOM 694 N N . GLU A 1 85 ? -3.009 12.907 -13.999 1.00 95.75 85 GLU A N 1
ATOM 695 C CA . GLU A 1 85 ? -2.944 11.461 -13.758 1.00 95.75 85 GLU A CA 1
ATOM 696 C C . GLU A 1 85 ? -3.021 11.144 -12.256 1.00 95.75 85 GLU A C 1
ATOM 698 O O . GLU A 1 85 ? -3.883 10.380 -11.820 1.00 95.75 85 GLU A O 1
ATOM 703 N N . GLN A 1 86 ? -2.193 11.804 -11.438 1.00 97.44 86 GLN A N 1
ATOM 704 C CA . GLN A 1 86 ? -2.216 11.637 -9.985 1.00 97.44 86 GLN A CA 1
ATOM 705 C C . GLN A 1 86 ? -3.551 12.070 -9.373 1.00 97.44 86 GLN A C 1
ATOM 707 O O . GLN A 1 86 ? -4.049 11.392 -8.478 1.00 97.44 86 GLN A O 1
ATOM 712 N N . LYS A 1 87 ? -4.160 13.160 -9.861 1.00 97.69 87 LYS A N 1
ATOM 713 C CA . LYS A 1 87 ? -5.469 13.634 -9.392 1.00 97.69 87 LYS A CA 1
ATOM 714 C C . LYS A 1 87 ? -6.572 12.622 -9.688 1.00 97.69 87 LYS A C 1
ATOM 716 O O . LYS A 1 87 ? -7.394 12.342 -8.822 1.00 97.69 87 LYS A O 1
ATOM 721 N N . THR A 1 88 ? -6.543 12.021 -10.875 1.00 97.50 88 THR A N 1
ATOM 722 C CA . THR A 1 88 ? -7.483 10.956 -11.248 1.00 97.50 88 THR A CA 1
ATOM 723 C C . THR A 1 88 ? -7.360 9.760 -10.304 1.00 97.50 88 THR A C 1
ATOM 725 O O . THR A 1 88 ? -8.366 9.207 -9.863 1.00 97.50 88 THR A O 1
ATOM 728 N N . ILE A 1 89 ? -6.136 9.360 -9.959 1.00 97.62 89 ILE A N 1
ATOM 729 C CA . ILE A 1 89 ? -5.893 8.258 -9.017 1.00 97.62 89 ILE A CA 1
ATOM 730 C C . ILE A 1 89 ? -6.348 8.645 -7.609 1.00 97.62 89 ILE A C 1
ATOM 732 O O . ILE A 1 89 ? -7.030 7.859 -6.956 1.00 97.62 89 ILE A O 1
ATOM 736 N N . PHE A 1 90 ? -6.022 9.861 -7.168 1.00 97.94 90 PHE A N 1
ATOM 737 C CA . PHE A 1 90 ? -6.441 10.412 -5.883 1.00 97.94 90 PHE A CA 1
ATOM 738 C C . PHE A 1 90 ? -7.964 10.315 -5.706 1.00 97.94 90 PHE A C 1
ATOM 740 O O . PHE A 1 90 ? -8.434 9.726 -4.735 1.00 97.94 90 PHE A O 1
ATOM 747 N N . ASP A 1 91 ? -8.734 10.780 -6.691 1.00 96.75 91 ASP A N 1
ATOM 748 C CA . ASP A 1 91 ? -10.200 10.753 -6.637 1.00 96.75 91 ASP A CA 1
ATOM 749 C C . ASP A 1 91 ? -10.762 9.323 -6.661 1.00 96.75 91 ASP A C 1
ATOM 751 O O . ASP A 1 91 ? -11.671 8.987 -5.897 1.00 96.75 91 ASP A O 1
ATOM 755 N N . ASN A 1 92 ? -10.195 8.447 -7.497 1.00 95.88 92 ASN A N 1
ATOM 756 C CA . ASN A 1 92 ? -10.643 7.057 -7.599 1.00 95.88 92 ASN A CA 1
ATOM 757 C C . ASN A 1 92 ? -10.339 6.225 -6.347 1.00 95.88 92 ASN A C 1
ATOM 759 O O . ASN A 1 92 ? -11.091 5.298 -6.050 1.00 95.88 92 ASN A O 1
ATOM 763 N N . VAL A 1 93 ? -9.256 6.528 -5.625 1.00 96.19 93 VAL A N 1
ATOM 764 C CA . VAL A 1 93 ? -8.915 5.850 -4.366 1.00 96.19 93 VAL A CA 1
ATOM 765 C C . VAL A 1 93 ? -9.791 6.349 -3.219 1.00 96.19 93 VAL A C 1
ATOM 767 O O . VAL A 1 93 ? -10.174 5.545 -2.376 1.00 96.19 93 VAL A O 1
ATOM 770 N N . LEU A 1 94 ? -10.158 7.633 -3.185 1.00 95.00 94 LEU A N 1
ATOM 771 C CA . LEU A 1 9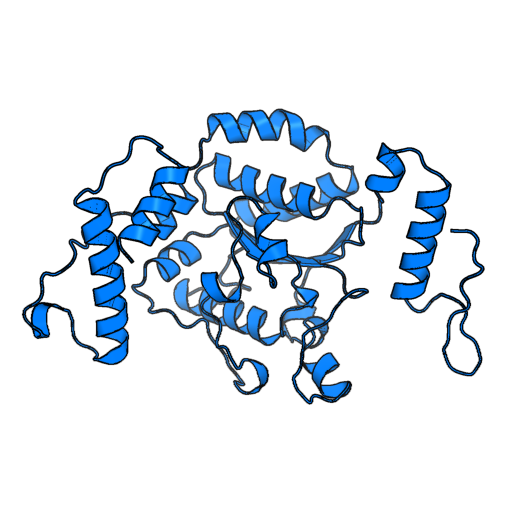4 ? -10.974 8.195 -2.100 1.00 95.00 94 LEU A CA 1
ATOM 772 C C . LEU A 1 94 ? -12.451 7.814 -2.180 1.00 95.00 94 LEU A C 1
ATOM 774 O O . LEU A 1 94 ? -13.065 7.541 -1.152 1.00 95.00 94 LEU A O 1
ATOM 778 N N . LYS A 1 95 ? -13.016 7.729 -3.387 1.00 93.56 95 LYS A N 1
ATOM 779 C CA . LYS A 1 95 ? -14.421 7.351 -3.591 1.00 93.56 95 LYS A CA 1
ATOM 780 C C . LYS A 1 95 ? -14.856 6.084 -2.814 1.00 93.56 95 LYS A C 1
ATOM 782 O O . LYS A 1 95 ? -15.838 6.164 -2.077 1.00 93.56 95 LYS A O 1
ATOM 787 N N . PRO A 1 96 ? -14.156 4.934 -2.907 1.00 92.25 96 PRO A N 1
ATOM 788 C CA . PRO A 1 96 ? -14.508 3.730 -2.145 1.00 92.25 96 PRO A CA 1
ATOM 789 C C . PRO A 1 96 ? -14.226 3.840 -0.639 1.00 92.25 96 PRO A C 1
ATOM 791 O O . PRO A 1 96 ? -14.815 3.097 0.147 1.00 92.25 96 PRO A O 1
ATOM 794 N N . VAL A 1 97 ? -13.332 4.746 -0.218 1.00 90.00 97 VAL A N 1
ATOM 795 C CA . VAL A 1 97 ? -13.083 5.007 1.208 1.00 90.00 97 VAL A CA 1
ATOM 796 C C . VAL A 1 97 ? -14.315 5.651 1.849 1.00 90.00 97 VAL A C 1
ATOM 798 O O . VAL A 1 97 ? -14.670 5.323 2.981 1.00 90.00 97 VAL A O 1
ATOM 801 N N . GLU A 1 98 ? -14.988 6.539 1.119 1.00 83.75 98 GLU A N 1
ATOM 802 C CA . GLU A 1 98 ? -16.196 7.228 1.578 1.00 83.75 98 GLU A CA 1
ATOM 803 C C . GLU A 1 98 ? -17.429 6.319 1.560 1.00 83.75 98 GLU A C 1
ATOM 805 O O . GLU A 1 98 ? -18.204 6.331 2.517 1.00 83.75 98 GLU A O 1
ATOM 810 N N . SER A 1 99 ? -17.590 5.480 0.529 1.00 81.81 99 SER A N 1
ATOM 811 C CA . SER A 1 99 ? -18.724 4.548 0.439 1.00 81.81 99 SER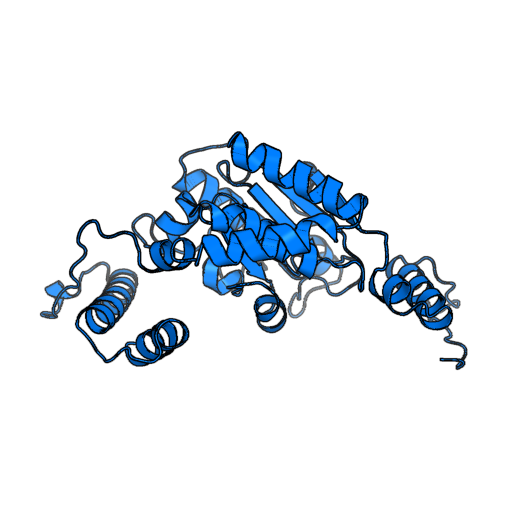 A CA 1
ATOM 812 C C . SER A 1 99 ? -18.569 3.274 1.280 1.00 81.81 99 SER A C 1
ATOM 814 O O . SER A 1 99 ? -19.518 2.503 1.393 1.00 81.81 99 SER A O 1
ATOM 816 N N . SER A 1 100 ? -17.406 3.050 1.911 1.00 74.06 100 SER A N 1
ATOM 817 C CA . SER A 1 100 ? -17.089 1.825 2.673 1.00 74.06 100 SER A CA 1
ATOM 818 C C . SER A 1 100 ? -17.243 0.526 1.862 1.00 74.06 100 SER A C 1
ATOM 820 O O . SER A 1 100 ? -17.421 -0.552 2.427 1.00 74.06 100 SER A O 1
ATOM 822 N N . GLU A 1 101 ? -17.133 0.615 0.534 1.00 77.75 101 GLU A N 1
ATOM 823 C CA . GLU A 1 101 ? -17.102 -0.540 -0.376 1.00 77.75 101 GLU A CA 1
ATOM 824 C C . GLU A 1 101 ? -15.764 -1.296 -0.303 1.00 77.75 101 GLU A C 1
ATOM 826 O O . GLU A 1 101 ? -15.659 -2.445 -0.737 1.00 77.75 101 GLU A O 1
ATOM 831 N N . GLY A 1 102 ? -14.737 -0.654 0.263 1.00 85.50 102 GLY A N 1
ATOM 832 C CA . GLY A 1 102 ? -13.378 -1.173 0.316 1.00 85.50 102 GLY A CA 1
ATOM 833 C C . GLY A 1 102 ? -12.730 -1.254 -1.065 1.00 85.50 102 GLY A C 1
ATOM 834 O O . GLY A 1 102 ? -13.177 -0.655 -2.046 1.00 85.50 102 GLY A O 1
ATOM 835 N N . GLY A 1 103 ? -11.626 -1.987 -1.156 1.00 93.75 103 GLY A N 1
ATOM 836 C CA . GLY A 1 103 ? -11.032 -2.309 -2.448 1.00 93.75 103 GLY A CA 1
ATOM 837 C C . GLY A 1 103 ? -9.544 -2.583 -2.382 1.00 93.75 103 GLY A C 1
ATOM 838 O O . GLY A 1 103 ? -8.860 -2.205 -1.435 1.00 93.75 103 GLY A O 1
ATOM 839 N N . LEU A 1 104 ? -9.049 -3.238 -3.426 1.00 97.50 104 LEU A N 1
ATOM 840 C CA . LEU A 1 104 ? -7.643 -3.569 -3.575 1.00 97.50 104 LEU A CA 1
ATOM 841 C C . LEU A 1 104 ? -7.105 -2.939 -4.857 1.00 97.50 104 LEU A C 1
ATOM 843 O O . LEU A 1 104 ? -7.583 -3.229 -5.956 1.00 97.50 104 LEU A O 1
ATOM 847 N N . TYR A 1 105 ? -6.109 -2.075 -4.699 1.00 98.31 105 TYR A N 1
ATOM 848 C CA . TYR A 1 105 ? -5.532 -1.282 -5.773 1.00 98.31 105 TYR A CA 1
ATOM 849 C C . TYR A 1 105 ? -4.025 -1.504 -5.854 1.00 98.31 105 TYR A C 1
ATOM 851 O O . TYR A 1 105 ? -3.368 -1.720 -4.834 1.00 98.31 105 TYR A O 1
ATOM 859 N N . PHE A 1 106 ? -3.476 -1.421 -7.064 1.00 98.44 106 PHE A N 1
ATOM 860 C CA . PHE A 1 106 ? -2.036 -1.374 -7.291 1.00 98.44 106 PHE A CA 1
ATOM 861 C C . PHE A 1 106 ? -1.673 -0.167 -8.148 1.00 98.44 106 PHE A C 1
ATOM 863 O O . PHE A 1 106 ? -2.235 0.021 -9.225 1.00 98.44 106 PHE A O 1
ATOM 870 N N . LEU A 1 107 ? -0.724 0.623 -7.666 1.00 98.44 107 LEU A N 1
ATOM 871 C CA . LEU A 1 107 ? -0.133 1.764 -8.341 1.00 98.44 107 LEU A CA 1
ATOM 872 C C . LEU A 1 107 ? 1.236 1.362 -8.900 1.00 98.44 107 LEU A C 1
ATOM 874 O O . LEU A 1 107 ? 2.209 1.278 -8.147 1.00 98.44 107 LEU A O 1
ATOM 878 N N . ASP A 1 108 ? 1.301 1.130 -10.211 1.00 97.25 108 ASP A N 1
ATOM 879 C CA . ASP A 1 108 ? 2.563 0.967 -10.931 1.00 97.25 108 ASP A CA 1
ATOM 880 C C . ASP A 1 108 ? 3.197 2.344 -11.132 1.00 97.25 108 ASP A C 1
ATOM 882 O O . ASP A 1 108 ? 2.683 3.182 -11.876 1.00 97.25 108 ASP A O 1
ATOM 886 N N . ALA A 1 109 ? 4.285 2.606 -10.416 1.00 95.81 109 ALA A N 1
ATOM 887 C CA . ALA A 1 109 ? 4.889 3.927 -10.370 1.00 95.81 109 ALA A CA 1
ATOM 888 C C . ALA A 1 109 ? 6.408 3.844 -10.568 1.00 95.81 109 ALA A C 1
ATOM 890 O O . ALA A 1 109 ? 7.151 3.649 -9.601 1.00 95.81 109 ALA A O 1
ATOM 891 N N . PRO A 1 110 ? 6.888 4.027 -11.813 1.00 93.31 110 PRO A N 1
ATOM 892 C CA . PRO A 1 110 ? 8.297 4.214 -12.111 1.00 93.31 110 PRO A CA 1
ATOM 893 C C . PRO A 1 110 ? 8.984 5.281 -11.260 1.00 93.31 110 PRO A C 1
ATOM 895 O O . PRO A 1 110 ? 8.365 6.241 -10.786 1.00 93.31 110 PRO A O 1
ATOM 898 N N . GLY A 1 111 ? 10.307 5.166 -11.149 1.00 89.75 111 GLY A N 1
ATOM 899 C CA . GLY A 1 111 ? 11.139 6.177 -10.504 1.00 89.75 111 GLY A CA 1
ATOM 900 C C . GLY A 1 111 ? 10.892 7.587 -11.061 1.00 89.75 111 GLY A C 1
ATOM 901 O O . GLY A 1 111 ? 10.876 7.804 -12.268 1.00 89.75 111 GLY A O 1
ATOM 902 N N . GLY A 1 112 ? 10.709 8.562 -10.166 1.00 88.81 112 GLY A N 1
ATOM 903 C CA . GLY A 1 112 ? 10.526 9.973 -10.534 1.00 88.81 112 GLY A CA 1
ATOM 904 C C . GLY A 1 112 ? 9.084 10.400 -10.832 1.00 88.81 112 GLY A C 1
ATOM 905 O O . GLY A 1 112 ? 8.849 11.584 -11.051 1.00 88.81 112 GLY A O 1
ATOM 906 N N . THR A 1 113 ? 8.107 9.494 -10.770 1.00 93.25 113 THR A N 1
ATOM 907 C CA . THR A 1 113 ? 6.691 9.800 -11.065 1.00 93.25 113 THR A CA 1
ATOM 908 C C . THR A 1 113 ? 5.899 10.442 -9.920 1.00 93.25 113 THR A C 1
ATOM 910 O O . THR A 1 113 ? 4.701 10.690 -10.036 1.00 93.25 113 THR A O 1
ATOM 913 N N . GLY A 1 114 ? 6.546 10.714 -8.784 1.00 94.81 114 GLY A N 1
ATOM 914 C CA . GLY A 1 114 ? 5.887 11.327 -7.628 1.00 94.81 114 GLY A CA 1
ATOM 915 C C . GLY A 1 114 ? 5.023 10.367 -6.799 1.00 94.81 114 GLY A C 1
ATOM 916 O O . GLY A 1 114 ? 4.153 10.833 -6.072 1.00 94.81 114 GLY A O 1
ATOM 917 N N . LYS A 1 115 ? 5.279 9.048 -6.851 1.00 96.19 115 LYS A N 1
ATOM 918 C CA . LYS A 1 115 ? 4.615 8.019 -6.018 1.00 96.19 115 LYS A CA 1
ATOM 919 C C . LYS A 1 115 ? 4.424 8.471 -4.566 1.00 96.19 115 LYS A C 1
ATOM 921 O O . LYS A 1 115 ? 3.299 8.629 -4.112 1.00 96.19 115 LYS A O 1
ATOM 926 N N . ILE A 1 116 ? 5.526 8.735 -3.862 1.00 96.88 116 ILE A N 1
ATOM 927 C CA . ILE A 1 116 ? 5.521 9.102 -2.436 1.00 96.88 116 ILE A CA 1
ATOM 928 C C . ILE A 1 116 ? 4.691 10.364 -2.175 1.00 96.88 116 ILE A C 1
ATOM 930 O O . ILE A 1 116 ? 3.947 10.422 -1.200 1.00 96.88 116 ILE A O 1
ATOM 934 N N . PHE A 1 117 ? 4.774 11.351 -3.071 1.00 97.12 117 PHE A N 1
ATOM 935 C CA . PHE A 1 117 ? 3.996 12.583 -2.971 1.00 97.12 117 PHE A CA 1
ATOM 936 C C . PHE A 1 117 ? 2.490 12.292 -2.986 1.00 97.12 117 PHE A C 1
ATOM 938 O O . PHE A 1 117 ? 1.776 12.717 -2.081 1.00 97.12 117 PHE A O 1
ATOM 945 N N . LEU A 1 118 ? 2.020 11.494 -3.949 1.00 98.31 118 LEU A N 1
ATOM 946 C CA . LEU A 1 118 ? 0.618 11.081 -4.025 1.00 98.31 118 LEU A CA 1
ATOM 947 C C . LEU A 1 118 ? 0.186 10.261 -2.796 1.00 98.31 118 LEU A C 1
ATOM 949 O O . LEU A 1 118 ? -0.883 10.511 -2.239 1.00 98.31 118 LEU A O 1
ATOM 953 N N . LEU A 1 119 ? 1.016 9.309 -2.355 1.00 98.44 119 LEU A N 1
ATOM 954 C CA . LEU A 1 119 ? 0.724 8.467 -1.192 1.00 98.44 119 LEU A CA 1
ATOM 955 C C . LEU A 1 119 ? 0.545 9.295 0.092 1.00 98.44 119 LEU A C 1
ATOM 957 O O . LEU A 1 119 ? -0.427 9.087 0.818 1.00 98.44 119 LEU A O 1
ATOM 961 N N . ASN A 1 120 ? 1.422 10.271 0.345 1.00 98.12 120 ASN A N 1
ATOM 962 C CA . ASN A 1 120 ? 1.320 11.142 1.521 1.00 98.12 120 ASN A CA 1
ATOM 963 C C . ASN A 1 120 ? 0.098 12.069 1.467 1.00 98.12 120 ASN A C 1
ATOM 965 O O . ASN A 1 120 ? -0.555 12.266 2.490 1.00 98.12 120 ASN A O 1
ATOM 969 N N . ILE A 1 121 ? -0.280 12.578 0.289 1.00 97.94 121 ILE A N 1
ATOM 970 C CA . ILE A 1 121 ? -1.503 13.388 0.143 1.00 97.94 121 ILE A CA 1
ATOM 971 C C . ILE A 1 121 ? -2.750 12.537 0.417 1.00 97.94 121 ILE A C 1
ATOM 973 O O . ILE A 1 121 ? -3.650 12.993 1.118 1.00 97.94 121 ILE A O 1
ATOM 977 N N . LEU A 1 122 ? -2.805 11.292 -0.069 1.00 98.25 122 LEU A N 1
ATOM 978 C CA . LEU A 1 122 ? -3.902 10.365 0.238 1.00 98.25 122 LEU A CA 1
ATOM 979 C C . LEU A 1 122 ? -4.020 10.091 1.744 1.00 98.25 122 LEU A C 1
ATOM 981 O O . LEU A 1 122 ? -5.115 10.157 2.301 1.00 98.25 122 LEU A O 1
ATOM 985 N N . LEU A 1 123 ? -2.894 9.828 2.413 1.00 97.62 123 LEU A N 1
ATOM 986 C CA . LEU A 1 123 ? -2.853 9.638 3.865 1.00 97.62 123 LEU A CA 1
ATOM 987 C C . LEU A 1 123 ? -3.353 10.889 4.602 1.00 97.62 123 LEU A C 1
ATOM 989 O O . LEU A 1 123 ? -4.232 10.791 5.459 1.00 97.62 123 LEU A O 1
ATOM 993 N N . ALA A 1 124 ? -2.834 12.066 4.244 1.00 96.88 124 ALA A N 1
ATOM 994 C CA . ALA A 1 124 ? -3.231 13.342 4.831 1.00 96.88 124 ALA A CA 1
ATOM 995 C C . ALA A 1 124 ? -4.726 13.630 4.628 1.00 96.88 124 ALA A C 1
ATOM 997 O O . ALA A 1 124 ? -5.393 14.065 5.566 1.00 96.88 124 ALA A O 1
ATOM 998 N N . GLN A 1 125 ? -5.270 13.335 3.443 1.00 97.25 125 GLN A N 1
ATOM 999 C CA . GLN A 1 125 ? -6.677 13.569 3.115 1.00 97.25 125 GLN A CA 1
ATOM 1000 C C . GLN A 1 125 ? -7.632 12.807 4.037 1.00 97.25 125 GLN A C 1
ATOM 1002 O O . GLN A 1 125 ? -8.674 13.341 4.406 1.00 97.25 125 GLN A O 1
ATOM 1007 N N . ILE A 1 126 ? -7.287 11.578 4.423 1.00 95.69 126 ILE A N 1
ATOM 1008 C CA . ILE A 1 126 ? -8.091 10.784 5.360 1.00 95.69 126 ILE A CA 1
ATOM 1009 C C . ILE A 1 126 ? -7.865 11.256 6.803 1.00 95.69 126 ILE A C 1
ATOM 1011 O O . ILE A 1 126 ? -8.822 11.448 7.557 1.00 95.69 126 ILE A O 1
ATOM 1015 N N . ARG A 1 127 ? -6.605 11.501 7.180 1.00 95.06 127 ARG A N 1
ATOM 1016 C CA . ARG A 1 127 ? -6.218 11.899 8.543 1.00 95.06 127 ARG A CA 1
ATOM 1017 C C . ARG A 1 127 ? -6.760 13.267 8.954 1.00 95.06 127 ARG A C 1
ATOM 1019 O O . ARG A 1 127 ? -7.046 13.461 10.133 1.00 95.06 127 ARG A O 1
ATOM 1026 N N . LYS A 1 128 ? -6.972 14.192 8.009 1.00 93.75 128 LYS A N 1
ATOM 1027 C CA . LYS A 1 128 ? -7.560 15.517 8.292 1.00 93.75 128 LYS A CA 1
ATOM 1028 C C . LYS A 1 128 ? -8.964 15.422 8.911 1.00 93.75 128 LYS A C 1
ATOM 1030 O O . LYS A 1 128 ? -9.363 16.305 9.657 1.00 93.75 128 LYS A O 1
ATOM 1035 N N . ASP A 1 129 ? -9.691 14.337 8.632 1.00 90.69 129 ASP A N 1
ATOM 1036 C CA . ASP A 1 129 ? -11.030 14.077 9.167 1.00 90.69 129 ASP A CA 1
ATOM 1037 C C . ASP A 1 129 ? -10.981 13.230 10.460 1.00 90.69 129 ASP A C 1
ATOM 1039 O O . ASP A 1 129 ? -11.991 12.652 10.860 1.00 90.69 129 ASP A O 1
ATOM 1043 N N . LYS A 1 130 ? -9.801 13.084 11.088 1.00 87.00 130 LYS A N 1
ATOM 1044 C CA . LYS A 1 130 ? -9.538 12.182 12.230 1.00 87.00 130 LYS A CA 1
ATOM 1045 C C . LYS A 1 130 ? -9.878 10.712 11.957 1.00 87.00 130 LYS A C 1
ATOM 1047 O O . LYS A 1 130 ? -10.136 9.943 12.881 1.00 87.00 130 LYS A O 1
ATOM 1052 N N . LYS A 1 131 ? -9.886 10.307 10.686 1.00 91.31 131 LYS A N 1
ATOM 1053 C CA . LYS A 1 131 ? -10.037 8.906 10.280 1.00 91.31 131 LYS A CA 1
ATOM 1054 C C . LYS A 1 131 ? -8.665 8.239 10.240 1.00 91.31 131 LYS A C 1
ATOM 1056 O O . LYS A 1 131 ? -7.659 8.874 9.930 1.00 91.31 131 LYS A O 1
ATOM 1061 N N . VAL A 1 132 ? -8.640 6.937 10.500 1.00 92.62 132 VAL A N 1
ATOM 1062 C CA . VAL A 1 132 ? -7.401 6.154 10.525 1.00 92.62 132 VAL A CA 1
ATOM 1063 C C . VAL A 1 132 ? -6.947 5.854 9.098 1.00 92.62 132 VAL A C 1
ATOM 1065 O O . VAL A 1 132 ? -7.666 5.206 8.331 1.00 92.62 132 VAL A O 1
ATOM 1068 N N . ALA A 1 133 ? -5.736 6.298 8.763 1.00 96.19 133 ALA A N 1
ATOM 1069 C CA . ALA A 1 133 ? -5.035 5.922 7.541 1.00 96.19 133 ALA A CA 1
ATOM 1070 C C . ALA A 1 133 ? -3.633 5.425 7.886 1.00 96.19 133 ALA A C 1
ATOM 1072 O O . ALA A 1 133 ? -2.844 6.149 8.498 1.00 96.19 133 ALA A O 1
ATOM 1073 N N . ILE A 1 134 ? -3.334 4.193 7.492 1.00 97.12 134 ILE A N 1
ATOM 1074 C CA . ILE A 1 134 ? -2.110 3.494 7.871 1.00 97.12 134 ILE A CA 1
ATOM 1075 C C . ILE A 1 134 ? -1.128 3.522 6.706 1.00 97.12 134 ILE A C 1
ATOM 1077 O O . ILE A 1 134 ? -1.459 3.155 5.579 1.00 97.12 134 ILE A O 1
ATOM 1081 N N . ALA A 1 135 ? 0.103 3.917 7.009 1.00 97.12 135 ALA A N 1
ATOM 1082 C CA . ALA A 1 135 ? 1.209 3.946 6.070 1.00 97.12 135 ALA A CA 1
ATOM 1083 C C . ALA A 1 135 ? 2.190 2.814 6.384 1.00 97.12 135 ALA A C 1
ATOM 1085 O O . ALA A 1 135 ? 2.817 2.805 7.448 1.00 97.12 135 ALA A O 1
ATOM 1086 N N . VAL A 1 136 ? 2.340 1.868 5.458 1.00 97.69 136 VAL A N 1
ATOM 1087 C CA . VAL A 1 136 ? 3.339 0.804 5.563 1.00 97.69 136 VAL A CA 1
ATOM 1088 C C . VAL A 1 136 ? 4.258 0.757 4.354 1.00 97.69 136 VAL A C 1
ATOM 1090 O O . VAL A 1 136 ? 3.887 1.148 3.252 1.00 97.69 136 VAL A O 1
ATOM 1093 N N . SER A 1 137 ? 5.462 0.234 4.558 1.00 96.56 137 SER A N 1
ATOM 1094 C CA . SER A 1 137 ? 6.367 -0.137 3.473 1.00 96.56 137 SER A CA 1
ATOM 1095 C C . SER A 1 137 ? 7.001 -1.504 3.717 1.00 96.56 137 SER A C 1
ATOM 1097 O O . SER A 1 137 ? 7.138 -1.945 4.861 1.00 96.56 137 SER A O 1
ATOM 1099 N N . SER A 1 138 ? 7.412 -2.185 2.649 1.00 93.88 138 SER A N 1
ATOM 1100 C CA . SER A 1 138 ? 8.178 -3.435 2.747 1.00 93.88 138 SER A CA 1
ATOM 1101 C C . SER A 1 138 ? 9.582 -3.229 3.336 1.00 93.88 138 SER A C 1
ATOM 1103 O O . SER A 1 138 ? 10.136 -4.158 3.919 1.00 93.88 138 SER A O 1
ATOM 1105 N N . SER A 1 139 ? 10.153 -2.022 3.224 1.00 90.62 139 SER A N 1
ATOM 1106 C CA . SER A 1 139 ? 11.487 -1.675 3.737 1.00 90.62 139 SER A CA 1
ATOM 1107 C C . SER A 1 139 ? 11.416 -0.583 4.803 1.00 90.62 139 SER A C 1
ATOM 1109 O O . SER A 1 139 ? 10.626 0.353 4.702 1.00 90.62 139 SER A O 1
ATOM 1111 N N . GLY A 1 140 ? 12.287 -0.670 5.813 1.00 87.06 140 GLY A N 1
ATOM 1112 C CA . GLY A 1 140 ? 12.380 0.341 6.869 1.00 87.06 140 GLY A CA 1
ATOM 1113 C C . GLY A 1 140 ? 12.783 1.720 6.349 1.00 87.06 140 GLY A C 1
ATOM 1114 O O . GLY A 1 140 ? 12.260 2.716 6.830 1.00 87.06 140 GLY A O 1
ATOM 1115 N N . ILE A 1 141 ? 13.654 1.784 5.336 1.00 88.38 141 ILE A N 1
ATOM 1116 C CA . ILE A 1 141 ? 14.093 3.057 4.743 1.00 88.38 141 ILE A CA 1
ATOM 1117 C C . ILE A 1 141 ? 12.967 3.682 3.918 1.00 88.38 141 ILE A C 1
ATOM 1119 O O . ILE A 1 141 ? 12.727 4.875 4.022 1.00 88.38 141 ILE A O 1
ATOM 1123 N N . ALA A 1 142 ? 12.240 2.890 3.131 1.00 91.44 142 ALA A N 1
ATOM 1124 C CA . ALA A 1 142 ? 11.113 3.412 2.362 1.00 91.44 142 ALA A CA 1
ATOM 1125 C C . ALA A 1 142 ? 9.950 3.842 3.274 1.00 91.44 142 ALA A C 1
ATOM 1127 O O . ALA A 1 142 ? 9.288 4.840 3.001 1.00 91.44 142 ALA A O 1
ATOM 1128 N N . ALA A 1 143 ? 9.759 3.172 4.417 1.00 90.50 143 ALA A N 1
ATOM 1129 C CA . ALA A 1 143 ? 8.773 3.581 5.412 1.00 90.50 143 ALA A CA 1
ATOM 1130 C C . ALA A 1 143 ? 9.006 5.009 5.937 1.00 90.50 143 ALA A C 1
ATOM 1132 O O . ALA A 1 143 ? 8.033 5.704 6.203 1.00 90.50 143 ALA A O 1
ATOM 1133 N N . THR A 1 144 ? 10.255 5.483 6.051 1.00 90.44 144 THR A N 1
ATOM 1134 C CA . THR A 1 144 ? 10.529 6.843 6.559 1.00 90.44 144 THR A CA 1
ATOM 1135 C C . THR A 1 144 ? 10.106 7.953 5.597 1.00 90.44 144 THR A C 1
ATOM 1137 O O . THR A 1 144 ? 9.998 9.104 6.014 1.00 90.44 144 THR A O 1
ATOM 1140 N N . LEU A 1 145 ? 9.857 7.622 4.326 1.00 92.31 145 LEU A N 1
ATOM 1141 C CA . LEU A 1 145 ? 9.378 8.564 3.314 1.00 92.31 145 LEU A CA 1
ATOM 1142 C C . LEU A 1 145 ? 7.862 8.790 3.388 1.00 92.31 145 LEU A C 1
ATOM 1144 O O . LEU A 1 145 ? 7.353 9.746 2.799 1.00 92.31 145 LEU A O 1
ATOM 1148 N N . LEU A 1 146 ? 7.143 7.912 4.090 1.00 93.75 146 LEU A N 1
ATOM 1149 C CA . LEU A 1 146 ? 5.715 8.055 4.332 1.00 93.75 146 LEU A CA 1
ATOM 1150 C C . LEU A 1 146 ? 5.466 8.738 5.679 1.00 93.75 146 LEU A C 1
ATOM 1152 O O . LEU A 1 146 ? 6.108 8.418 6.682 1.00 93.75 146 LEU A O 1
ATOM 1156 N N . ASP A 1 147 ? 4.476 9.625 5.732 1.00 89.06 147 ASP A N 1
ATOM 1157 C CA . ASP A 1 147 ? 4.077 10.275 6.980 1.00 89.06 147 ASP A CA 1
ATOM 1158 C C . ASP A 1 147 ? 3.558 9.230 7.980 1.00 89.06 147 ASP A C 1
ATOM 1160 O O . ASP A 1 147 ? 2.588 8.510 7.712 1.00 89.06 147 ASP A O 1
ATOM 1164 N N . SER A 1 148 ? 4.204 9.150 9.147 1.00 88.00 148 SER A N 1
ATOM 1165 C CA . SER A 1 148 ? 3.986 8.096 10.155 1.00 88.00 148 SER A CA 1
ATOM 1166 C C . SER A 1 148 ? 4.218 6.669 9.627 1.00 88.00 148 SER A C 1
ATOM 1168 O O . SER A 1 148 ? 3.651 5.707 10.150 1.00 88.00 148 SER A O 1
ATOM 1170 N N . GLY A 1 149 ? 5.036 6.518 8.584 1.00 90.00 149 GLY A N 1
ATOM 1171 C CA . GLY A 1 149 ? 5.300 5.236 7.951 1.00 90.00 149 GLY A CA 1
ATOM 1172 C C . GLY A 1 149 ? 6.064 4.264 8.843 1.00 90.00 149 GLY A C 1
ATOM 1173 O O . GLY A 1 149 ? 6.975 4.623 9.593 1.00 90.00 149 GLY A O 1
ATOM 1174 N N . ARG A 1 150 ? 5.677 2.992 8.757 1.00 92.81 150 ARG A N 1
ATOM 1175 C CA . ARG A 1 150 ? 6.284 1.872 9.487 1.00 92.81 150 ARG A CA 1
ATOM 1176 C C . ARG A 1 150 ? 6.471 0.676 8.551 1.00 92.81 150 ARG A C 1
ATOM 1178 O O . ARG A 1 150 ? 5.924 0.644 7.453 1.00 92.81 150 ARG A O 1
ATOM 1185 N N . THR A 1 151 ? 7.244 -0.330 8.950 1.00 91.69 151 THR A N 1
ATOM 1186 C CA . THR A 1 151 ? 7.353 -1.543 8.126 1.00 91.69 151 THR A CA 1
ATOM 1187 C C . THR A 1 151 ? 6.060 -2.354 8.181 1.00 91.69 151 THR A C 1
ATOM 1189 O O . THR A 1 151 ? 5.443 -2.481 9.242 1.00 91.69 151 THR A O 1
ATOM 1192 N N . ALA A 1 152 ? 5.664 -2.949 7.054 1.00 94.56 152 ALA A N 1
ATOM 1193 C CA . ALA A 1 152 ? 4.469 -3.788 6.976 1.00 94.56 152 ALA A CA 1
ATOM 1194 C C . ALA A 1 152 ? 4.542 -4.963 7.959 1.00 94.56 152 ALA A C 1
ATOM 1196 O O . ALA A 1 152 ? 3.579 -5.228 8.670 1.00 94.56 152 ALA A O 1
ATOM 1197 N N . TYR A 1 153 ? 5.715 -5.592 8.088 1.00 91.56 153 TYR A N 1
ATOM 1198 C CA . TYR A 1 153 ? 5.959 -6.647 9.075 1.00 91.56 153 TYR A CA 1
ATOM 1199 C C . TYR A 1 153 ? 5.674 -6.204 10.515 1.00 91.56 153 TYR A C 1
ATOM 1201 O O . TYR A 1 153 ? 5.068 -6.960 11.265 1.00 91.56 153 TYR A O 1
ATOM 1209 N N . SER A 1 154 ? 6.060 -4.984 10.899 1.00 89.25 154 SER A N 1
ATOM 1210 C CA . SER A 1 154 ? 5.835 -4.463 12.255 1.00 89.25 154 SER A CA 1
ATOM 1211 C C . SER A 1 154 ? 4.367 -4.106 12.508 1.00 89.25 154 SER A C 1
ATOM 1213 O O . SER A 1 154 ? 3.794 -4.457 13.542 1.00 89.25 154 SER A O 1
ATOM 1215 N N . VAL A 1 155 ? 3.731 -3.424 11.552 1.00 91.12 155 VAL A N 1
ATOM 1216 C CA . VAL A 1 155 ? 2.343 -2.964 11.704 1.00 91.12 155 VAL A CA 1
ATOM 1217 C C . VAL A 1 155 ? 1.361 -4.120 11.635 1.00 91.12 155 VAL A C 1
ATOM 1219 O O . VAL A 1 155 ? 0.426 -4.156 12.426 1.00 91.12 155 VAL A O 1
ATOM 1222 N N . LEU A 1 156 ? 1.576 -5.062 10.722 1.00 93.12 156 LEU A N 1
ATOM 1223 C CA . LEU A 1 156 ? 0.674 -6.185 10.495 1.00 93.12 156 LEU A CA 1
ATOM 1224 C C . LEU A 1 156 ? 1.062 -7.427 11.306 1.00 93.12 156 LEU A C 1
ATOM 1226 O O . LEU A 1 156 ? 0.300 -8.379 11.316 1.00 93.12 156 LEU A O 1
ATOM 1230 N N . GLN A 1 157 ? 2.219 -7.441 11.979 1.00 91.06 157 GLN A N 1
ATOM 1231 C CA . GLN A 1 157 ? 2.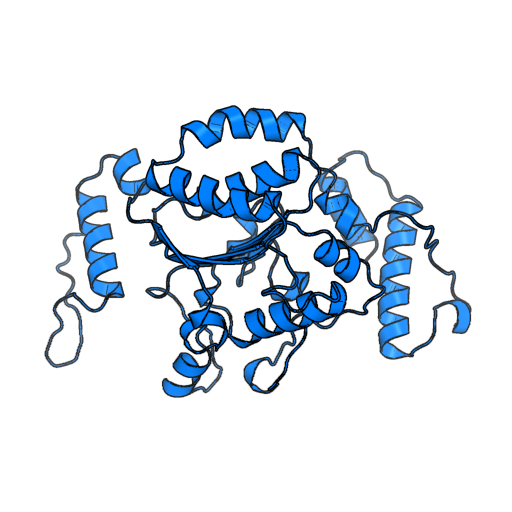759 -8.636 12.647 1.00 91.06 157 GLN A CA 1
ATOM 1232 C C . GLN A 1 157 ? 2.723 -9.863 11.728 1.00 91.06 157 GLN A C 1
ATOM 1234 O O . GLN A 1 157 ? 2.211 -10.926 12.077 1.00 91.06 157 GLN A O 1
ATOM 1239 N N . LEU A 1 158 ? 3.232 -9.683 10.507 1.00 92.31 158 LEU A N 1
ATOM 1240 C CA . LEU A 1 158 ? 3.311 -10.765 9.534 1.00 92.31 158 LEU A CA 1
ATOM 1241 C C . LEU A 1 158 ? 4.245 -11.866 10.055 1.00 92.31 158 LEU A C 1
ATOM 1243 O O . LEU A 1 158 ? 5.300 -11.546 10.615 1.00 92.31 158 LEU A O 1
ATOM 1247 N N . PRO A 1 159 ? 3.912 -13.145 9.825 1.00 89.69 159 PRO A N 1
ATOM 1248 C CA . PRO A 1 159 ? 4.823 -14.240 10.109 1.00 89.69 159 PRO A CA 1
ATOM 1249 C C . PRO A 1 159 ? 6.159 -14.034 9.394 1.00 89.69 159 PRO A C 1
ATOM 1251 O O . PRO A 1 159 ? 6.198 -13.650 8.225 1.00 89.69 159 PRO A O 1
ATOM 1254 N N . LEU A 1 160 ? 7.273 -14.305 10.077 1.00 85.31 160 LEU A N 1
ATOM 1255 C CA . LEU A 1 160 ? 8.601 -14.158 9.470 1.00 85.31 160 LEU A CA 1
ATOM 1256 C C . LEU A 1 160 ? 8.791 -15.117 8.290 1.00 85.31 160 LEU A C 1
ATOM 1258 O O . LEU A 1 160 ? 9.494 -14.786 7.338 1.00 85.31 160 LEU A O 1
ATOM 1262 N N . ASN A 1 161 ? 8.138 -16.281 8.336 1.00 84.94 161 ASN A N 1
ATOM 1263 C CA . ASN A 1 161 ? 8.315 -17.340 7.357 1.00 84.94 161 ASN A CA 1
ATOM 1264 C C . ASN A 1 161 ? 7.100 -17.549 6.438 1.00 84.94 161 ASN A C 1
ATOM 1266 O O . ASN A 1 161 ? 6.539 -18.641 6.337 1.00 84.94 161 ASN A O 1
ATOM 1270 N N . LEU A 1 162 ? 6.712 -16.491 5.720 1.00 87.50 162 LEU A N 1
ATOM 1271 C CA . LEU A 1 162 ? 5.573 -16.524 4.795 1.00 87.50 162 LEU A CA 1
ATOM 1272 C C . LEU A 1 162 ? 5.688 -17.613 3.717 1.00 87.50 162 LEU A C 1
ATOM 1274 O O . LEU A 1 162 ? 4.667 -18.143 3.287 1.00 87.50 162 LEU A O 1
ATOM 1278 N N . ALA A 1 163 ? 6.898 -17.966 3.277 1.00 84.12 163 ALA A N 1
ATOM 1279 C CA . ALA A 1 163 ? 7.117 -18.951 2.215 1.00 84.12 163 ALA A CA 1
ATOM 1280 C C . ALA A 1 163 ? 6.732 -20.388 2.619 1.00 84.12 163 ALA A C 1
ATOM 1282 O O . ALA A 1 163 ? 6.394 -21.200 1.757 1.00 84.12 163 ALA A O 1
ATOM 1283 N N . HIS A 1 164 ? 6.696 -20.692 3.918 1.00 84.06 164 HIS A N 1
ATOM 1284 C CA . HIS A 1 164 ? 6.376 -22.030 4.425 1.00 84.06 164 HIS A CA 1
ATOM 1285 C C . HIS A 1 164 ? 4.976 -22.145 5.048 1.00 84.06 164 HIS A C 1
ATOM 1287 O O . HIS A 1 164 ? 4.520 -23.253 5.313 1.00 84.06 164 HIS A O 1
ATOM 1293 N N . GLU A 1 165 ? 4.259 -21.034 5.216 1.00 85.69 165 GLU A N 1
ATOM 1294 C CA . GLU A 1 165 ? 2.874 -21.034 5.693 1.00 85.69 165 GLU A CA 1
ATOM 1295 C C . GLU A 1 165 ? 1.889 -20.969 4.525 1.00 85.69 165 GLU A C 1
ATOM 1297 O O . GLU A 1 165 ? 1.889 -20.003 3.768 1.00 85.69 165 GLU A O 1
ATOM 1302 N N . GLU A 1 166 ? 1.028 -21.976 4.366 1.00 83.31 166 GLU A N 1
ATOM 1303 C CA . GLU A 1 166 ? 0.055 -22.011 3.263 1.00 83.31 166 GLU A CA 1
ATOM 1304 C C . GLU A 1 166 ? -1.065 -20.977 3.426 1.00 83.31 166 GLU A C 1
ATOM 1306 O O . GLU A 1 166 ? -1.438 -20.298 2.468 1.00 83.31 166 GLU A O 1
ATOM 1311 N N . THR A 1 167 ? -1.570 -20.818 4.651 1.00 89.44 167 THR A N 1
ATOM 1312 C CA . THR A 1 167 ? -2.669 -19.903 4.984 1.00 89.44 167 THR A CA 1
ATOM 1313 C C . THR A 1 167 ? -2.264 -18.923 6.087 1.00 89.44 167 THR A C 1
ATOM 1315 O O . THR A 1 167 ? -2.847 -18.954 7.173 1.00 89.44 167 THR A O 1
ATOM 1318 N N . PRO A 1 168 ? -1.265 -18.055 5.845 1.00 92.81 168 PRO A N 1
ATOM 1319 C CA . PRO A 1 168 ? -0.789 -17.145 6.869 1.00 92.81 168 PRO A CA 1
ATOM 1320 C C . PRO A 1 168 ? -1.867 -16.125 7.215 1.00 92.81 168 PRO A C 1
ATOM 1322 O O . PRO A 1 168 ? -2.698 -15.755 6.372 1.00 92.81 168 PRO A O 1
ATOM 1325 N N . ILE A 1 169 ? -1.802 -15.668 8.459 1.00 93.69 169 ILE A N 1
ATOM 1326 C CA . ILE A 1 169 ? -2.597 -14.589 9.039 1.00 93.69 169 ILE A CA 1
ATOM 1327 C C . ILE A 1 169 ? -1.657 -13.635 9.776 1.00 93.69 169 ILE A C 1
ATOM 1329 O O . ILE A 1 169 ? -0.554 -14.008 10.171 1.00 93.69 169 ILE A O 1
ATOM 1333 N N . CYS A 1 170 ? -2.090 -12.399 9.971 1.00 94.25 170 CYS A N 1
ATOM 1334 C CA . CYS A 1 170 ? -1.409 -11.455 10.846 1.00 94.25 170 CYS A CA 1
ATOM 1335 C C . CYS A 1 170 ? -1.451 -11.937 12.309 1.00 94.25 170 CYS A C 1
ATOM 1337 O O . CYS A 1 170 ? -2.520 -12.291 12.812 1.00 94.25 170 CYS A O 1
ATOM 1339 N N . ASN A 1 171 ? -0.310 -11.930 13.000 1.00 90.06 171 ASN A N 1
ATOM 1340 C CA . ASN A 1 171 ? -0.147 -12.548 14.316 1.00 90.06 171 ASN A CA 1
ATOM 1341 C C . ASN A 1 171 ? -0.414 -11.569 15.475 1.00 90.06 171 ASN A C 1
ATOM 1343 O O . ASN A 1 171 ? 0.498 -11.229 16.227 1.00 90.06 171 ASN A O 1
ATOM 1347 N N . PHE A 1 172 ? -1.662 -11.108 15.612 1.00 84.94 172 PHE A N 1
ATOM 1348 C CA . PHE A 1 172 ? -2.123 -10.351 16.783 1.00 84.94 172 PHE A CA 1
ATOM 1349 C C . PHE A 1 172 ? -3.444 -10.892 17.352 1.00 84.94 172 PHE A C 1
ATOM 1351 O O . PHE A 1 172 ? -4.322 -11.304 16.591 1.00 84.94 172 PHE A O 1
ATOM 1358 N N . PRO A 1 173 ? -3.657 -10.819 18.681 1.00 82.19 173 PRO A N 1
ATOM 1359 C CA . PRO A 1 173 ? -4.940 -11.156 19.296 1.00 82.19 173 PRO A CA 1
ATOM 1360 C C . PRO A 1 173 ? -6.087 -10.237 18.841 1.00 82.19 173 PRO A C 1
ATOM 1362 O O . PRO A 1 173 ? -5.895 -9.031 18.666 1.00 82.19 173 PRO A O 1
ATOM 1365 N N . LYS A 1 174 ? -7.318 -10.764 18.745 1.00 81.50 174 LYS A N 1
ATOM 1366 C CA . LYS A 1 174 ? -8.516 -9.975 18.371 1.00 81.50 174 LYS A CA 1
ATOM 1367 C C . LYS A 1 174 ? -8.837 -8.836 19.345 1.00 81.50 174 LYS A C 1
ATOM 1369 O O . LYS A 1 174 ? -9.426 -7.838 18.947 1.00 81.50 174 LYS A O 1
ATOM 1374 N N . ASN A 1 175 ? -8.465 -8.975 20.615 1.00 78.44 175 ASN A N 1
ATOM 1375 C CA . ASN A 1 175 ? -8.657 -7.955 21.647 1.00 78.44 175 ASN A CA 1
ATOM 1376 C C . ASN A 1 175 ? -7.502 -6.938 21.729 1.00 78.44 175 ASN A C 1
ATOM 1378 O O . ASN A 1 175 ? -7.567 -6.041 22.572 1.00 78.44 175 ASN A O 1
ATOM 1382 N N . SER A 1 176 ? -6.474 -7.071 20.884 1.00 82.25 176 SER A N 1
ATOM 1383 C CA . SER A 1 176 ? -5.315 -6.178 20.878 1.00 82.25 176 SER A CA 1
ATOM 1384 C C . SER A 1 176 ? -5.647 -4.778 20.361 1.00 82.25 176 SER A C 1
ATOM 1386 O O . SER A 1 176 ? -6.577 -4.562 19.580 1.00 82.25 176 SER A O 1
ATOM 1388 N N . GLU A 1 177 ? -4.819 -3.822 20.766 1.00 79.75 177 GLU A N 1
ATOM 1389 C CA . GLU A 1 177 ? -4.810 -2.452 20.257 1.00 79.75 177 GLU A CA 1
ATOM 1390 C C . GLU A 1 177 ? -4.686 -2.379 18.730 1.00 79.75 177 GLU A C 1
ATOM 1392 O O . GLU A 1 177 ? -5.489 -1.731 18.056 1.00 79.75 177 GLU A O 1
ATOM 1397 N N . ARG A 1 178 ? -3.741 -3.140 18.175 1.00 84.25 178 ARG A N 1
ATOM 1398 C CA . ARG A 1 178 ? -3.496 -3.253 16.734 1.00 84.25 178 ARG A CA 1
ATOM 1399 C C . ARG A 1 178 ? -4.721 -3.742 15.966 1.00 84.25 178 ARG A C 1
ATOM 1401 O O . ARG A 1 178 ? -5.019 -3.205 14.900 1.00 84.25 178 ARG A O 1
ATOM 1408 N N . CYS A 1 179 ? -5.450 -4.718 16.512 1.00 88.62 179 CYS A N 1
ATOM 1409 C CA . CYS A 1 179 ? -6.706 -5.180 15.925 1.00 88.62 179 CYS A CA 1
ATOM 1410 C C . CYS A 1 179 ? -7.712 -4.026 15.817 1.00 88.62 179 CYS A C 1
ATOM 1412 O O . CYS A 1 179 ? -8.226 -3.764 14.732 1.00 88.62 179 CYS A O 1
ATOM 1414 N N . ARG A 1 180 ? -7.918 -3.267 16.903 1.00 88.12 180 ARG A N 1
ATOM 1415 C CA . ARG A 1 180 ? -8.828 -2.106 16.904 1.00 88.12 180 ARG A CA 1
ATOM 1416 C C . ARG A 1 180 ? -8.381 -1.024 15.925 1.00 88.12 180 ARG A C 1
ATOM 1418 O O . ARG A 1 180 ? -9.220 -0.459 15.227 1.00 88.12 180 ARG A O 1
ATOM 1425 N N . MET A 1 181 ? -7.081 -0.740 15.847 1.00 90.75 181 MET A N 1
ATOM 1426 C CA . MET A 1 181 ? -6.529 0.208 14.875 1.00 90.75 181 MET A CA 1
ATOM 1427 C C . MET A 1 181 ? -6.856 -0.226 13.437 1.00 90.75 181 MET A C 1
ATOM 1429 O O . MET A 1 181 ? -7.360 0.577 12.655 1.00 90.75 181 MET A O 1
ATOM 1433 N N . LEU A 1 182 ? -6.638 -1.501 13.097 1.00 93.50 182 LEU A N 1
ATOM 1434 C CA . LEU A 1 182 ? -6.920 -2.036 11.762 1.00 93.50 182 LEU A CA 1
ATOM 1435 C C . LEU A 1 182 ? -8.422 -2.101 11.450 1.00 93.50 182 LEU A C 1
ATOM 1437 O O . LEU A 1 182 ? -8.810 -1.771 10.334 1.00 93.50 182 LEU A O 1
ATOM 1441 N N . GLN A 1 183 ? -9.275 -2.429 12.425 1.00 92.75 183 GLN A N 1
ATOM 1442 C CA . GLN A 1 183 ? -10.738 -2.388 12.272 1.00 92.75 183 GLN A CA 1
ATOM 1443 C C . GLN A 1 183 ? -11.259 -0.979 11.947 1.00 92.75 183 GLN A C 1
ATOM 1445 O O . GLN A 1 183 ? -12.229 -0.826 11.207 1.00 92.75 183 GLN A O 1
ATOM 1450 N N . ASN A 1 184 ? -10.614 0.062 12.485 1.00 92.25 184 ASN A N 1
ATOM 1451 C CA . ASN A 1 184 ? -10.975 1.458 12.226 1.00 92.25 184 ASN A CA 1
ATOM 1452 C C . ASN A 1 184 ? -10.273 2.052 10.993 1.00 92.25 184 ASN A C 1
ATOM 1454 O O . ASN A 1 184 ? -10.620 3.157 10.565 1.00 92.25 184 ASN A O 1
ATOM 1458 N N . CYS A 1 185 ? -9.308 1.336 10.410 1.00 94.69 185 CYS A N 1
ATOM 1459 C CA . CYS A 1 185 ? -8.541 1.791 9.260 1.00 94.69 185 CYS A CA 1
ATOM 1460 C C . CYS A 1 185 ? -9.421 1.916 8.013 1.00 94.69 185 CYS A C 1
ATOM 1462 O O . CYS A 1 185 ? -10.083 0.971 7.583 1.00 94.69 185 CYS A O 1
ATOM 1464 N N . LYS A 1 186 ? -9.410 3.106 7.413 1.00 95.25 186 LYS A N 1
ATOM 1465 C CA . LYS A 1 186 ? -10.158 3.421 6.193 1.00 95.25 186 LYS A CA 1
ATOM 1466 C C . LYS A 1 186 ? -9.317 3.236 4.936 1.00 95.25 186 LYS A C 1
ATOM 1468 O O . LYS A 1 186 ? -9.831 2.781 3.916 1.00 95.25 186 LYS A O 1
ATOM 1473 N N . LEU A 1 187 ? -8.029 3.549 5.035 1.00 97.62 187 LEU A N 1
ATOM 1474 C CA . LEU A 1 187 ? -7.063 3.427 3.955 1.00 97.62 187 LEU A CA 1
ATOM 1475 C C . LEU A 1 187 ? -5.744 2.879 4.499 1.00 97.62 187 LEU A C 1
ATOM 1477 O O . LEU A 1 187 ? -5.142 3.486 5.382 1.00 97.62 187 LEU A O 1
ATOM 1481 N N . LEU A 1 188 ? -5.266 1.780 3.922 1.00 98.38 188 LEU A N 1
ATOM 1482 C CA . LEU A 1 188 ? -3.904 1.297 4.111 1.00 98.38 188 LEU A CA 1
ATOM 1483 C C . LEU A 1 188 ? -3.115 1.508 2.820 1.00 98.38 188 LEU A C 1
ATOM 1485 O O . LEU A 1 188 ? -3.455 0.958 1.772 1.00 98.38 188 LEU A O 1
ATOM 1489 N N . VAL A 1 189 ? -2.049 2.294 2.903 1.00 98.50 189 VAL A N 1
ATOM 1490 C CA . VAL A 1 189 ? -1.082 2.467 1.820 1.00 98.50 189 VAL A CA 1
ATOM 1491 C C . VAL A 1 189 ? 0.110 1.561 2.080 1.00 98.50 189 VAL A C 1
ATOM 1493 O O . VAL A 1 189 ? 0.683 1.606 3.166 1.00 98.50 189 VAL A O 1
ATOM 1496 N N . TRP A 1 190 ? 0.499 0.770 1.081 1.00 98.44 190 TRP A N 1
ATOM 1497 C CA . TRP A 1 190 ? 1.648 -0.126 1.150 1.00 98.44 190 TRP A CA 1
ATOM 1498 C C . TRP A 1 190 ? 2.663 0.201 0.060 1.00 98.44 190 TRP A C 1
ATOM 1500 O O . TRP A 1 190 ? 2.493 -0.189 -1.093 1.00 98.44 190 TRP A O 1
ATOM 1510 N N . ASP A 1 191 ? 3.738 0.887 0.435 1.00 98.00 191 ASP A N 1
ATOM 1511 C CA . ASP A 1 191 ? 4.826 1.243 -0.470 1.00 98.00 191 ASP A CA 1
ATOM 1512 C C . ASP A 1 191 ? 5.894 0.144 -0.605 1.00 98.00 191 ASP A C 1
ATOM 1514 O O . ASP A 1 191 ? 6.104 -0.679 0.289 1.00 98.00 191 ASP A O 1
ATOM 1518 N N . GLU A 1 192 ? 6.580 0.130 -1.745 1.00 96.12 192 GLU A N 1
ATOM 1519 C CA . GLU A 1 192 ? 7.513 -0.924 -2.160 1.00 96.12 192 GLU A CA 1
ATOM 1520 C C . GLU A 1 192 ? 6.904 -2.325 -2.030 1.00 96.12 192 GLU A C 1
ATOM 1522 O O . GLU A 1 192 ? 7.560 -3.296 -1.645 1.00 96.12 192 GLU A O 1
ATOM 1527 N N . CYS A 1 193 ? 5.607 -2.450 -2.321 1.00 95.94 193 CYS A N 1
ATOM 1528 C CA . CYS A 1 193 ? 4.866 -3.693 -2.127 1.00 95.94 193 CYS A CA 1
ATOM 1529 C C . CYS A 1 193 ? 5.379 -4.818 -3.047 1.00 95.94 193 CYS A C 1
ATOM 1531 O O . CYS A 1 193 ? 5.261 -5.989 -2.710 1.00 95.94 193 CYS A O 1
ATOM 1533 N N . THR A 1 194 ? 6.033 -4.486 -4.166 1.00 95.06 194 THR A N 1
ATOM 1534 C CA . THR A 1 194 ? 6.661 -5.454 -5.088 1.00 95.06 194 THR A CA 1
ATOM 1535 C C . THR A 1 194 ? 7.763 -6.291 -4.436 1.00 95.06 194 THR A C 1
ATOM 1537 O O . THR A 1 194 ? 8.004 -7.419 -4.864 1.00 95.06 194 THR A O 1
ATOM 1540 N N . MET A 1 195 ? 8.375 -5.785 -3.362 1.00 94.31 195 MET A N 1
ATOM 1541 C CA . MET A 1 195 ? 9.343 -6.522 -2.545 1.00 94.31 195 MET A CA 1
ATOM 1542 C C . MET A 1 195 ? 8.676 -7.489 -1.552 1.00 94.31 195 MET A C 1
ATOM 1544 O O . MET A 1 195 ? 9.350 -8.336 -0.971 1.00 94.31 195 MET A O 1
ATOM 1548 N N . SER A 1 196 ? 7.365 -7.381 -1.325 1.00 93.75 196 SER A N 1
ATOM 1549 C CA . SER A 1 196 ? 6.638 -8.237 -0.385 1.00 93.75 196 SER A CA 1
ATOM 1550 C C . SER A 1 196 ? 6.191 -9.540 -1.031 1.00 93.75 196 SER A C 1
ATOM 1552 O O . SER A 1 196 ? 5.659 -9.555 -2.139 1.00 93.75 196 SER A O 1
ATOM 1554 N N . HIS A 1 197 ? 6.344 -10.636 -0.289 1.00 95.31 197 HIS A N 1
ATOM 1555 C CA . HIS A 1 197 ? 5.821 -11.935 -0.690 1.00 95.31 197 HIS A CA 1
ATOM 1556 C C . HIS A 1 197 ? 4.289 -11.872 -0.802 1.00 95.31 197 HIS A C 1
ATOM 1558 O O . HIS A 1 197 ? 3.627 -11.335 0.088 1.00 95.31 197 HIS A O 1
ATOM 1564 N N . LYS A 1 198 ? 3.693 -12.486 -1.831 1.00 95.69 198 LYS A N 1
ATOM 1565 C CA . LYS A 1 198 ? 2.238 -12.479 -2.090 1.00 95.69 198 LYS A CA 1
ATOM 1566 C C . LYS A 1 198 ? 1.386 -12.821 -0.877 1.00 95.69 198 LYS A C 1
ATOM 1568 O O . LYS A 1 198 ? 0.383 -12.174 -0.584 1.00 95.69 198 LYS A O 1
ATOM 1573 N N . ARG A 1 199 ? 1.853 -13.810 -0.119 1.00 96.12 199 ARG A N 1
ATOM 1574 C CA . ARG A 1 199 ? 1.203 -14.293 1.096 1.00 96.12 199 ARG A CA 1
ATOM 1575 C C . ARG A 1 199 ? 1.080 -13.234 2.194 1.00 96.12 199 ARG A C 1
ATOM 1577 O O . ARG A 1 199 ? 0.195 -13.367 3.025 1.00 96.12 199 ARG A O 1
ATOM 1584 N N . ALA A 1 200 ? 1.888 -12.174 2.181 1.00 96.75 200 ALA A N 1
ATOM 1585 C CA . ALA A 1 200 ? 1.731 -11.040 3.088 1.00 96.75 200 ALA A CA 1
ATOM 1586 C C . ALA A 1 200 ? 0.400 -10.305 2.844 1.00 96.75 200 ALA A C 1
ATOM 1588 O O . ALA A 1 200 ? -0.350 -10.020 3.777 1.00 96.75 200 ALA A O 1
ATOM 1589 N N . VAL A 1 201 ? 0.076 -10.056 1.573 1.00 96.94 201 VAL A N 1
ATOM 1590 C CA . VAL A 1 201 ? -1.179 -9.414 1.153 1.00 96.94 201 VAL A CA 1
ATOM 1591 C C . VAL A 1 201 ? -2.362 -10.357 1.372 1.00 96.94 201 VAL A C 1
ATOM 1593 O O . VAL A 1 201 ? -3.432 -9.933 1.805 1.00 96.94 201 VAL A O 1
ATOM 1596 N N . GLU A 1 202 ? -2.170 -11.655 1.136 1.00 97.31 202 GLU A N 1
ATOM 1597 C CA . GLU A 1 202 ? -3.196 -12.658 1.433 1.00 97.31 202 GLU A CA 1
ATOM 1598 C C . GLU A 1 202 ? -3.483 -12.780 2.933 1.00 97.31 202 GLU A C 1
ATOM 1600 O O . GLU A 1 202 ? -4.648 -12.887 3.312 1.00 97.31 202 GLU A O 1
ATOM 1605 N N . ALA A 1 203 ? -2.448 -12.730 3.777 1.00 97.25 203 ALA A N 1
ATOM 1606 C CA . ALA A 1 203 ? -2.582 -12.721 5.229 1.00 97.25 203 ALA A CA 1
ATOM 1607 C C . ALA A 1 203 ? -3.363 -11.497 5.700 1.00 97.25 203 ALA A C 1
ATOM 1609 O O . ALA A 1 203 ? -4.338 -11.653 6.433 1.00 97.25 203 ALA A O 1
ATOM 1610 N N . LEU A 1 204 ? -3.017 -10.307 5.193 1.00 97.31 204 LEU A N 1
ATOM 1611 C CA . LEU A 1 204 ? -3.776 -9.087 5.460 1.00 97.31 204 LEU A CA 1
ATOM 1612 C C . LEU A 1 204 ? -5.252 -9.260 5.085 1.00 97.31 204 LEU A C 1
ATOM 1614 O O . LEU A 1 204 ? -6.127 -8.990 5.902 1.00 97.31 204 LEU A O 1
ATOM 1618 N N . ASN A 1 205 ? -5.543 -9.760 3.883 1.00 96.75 205 ASN A N 1
ATOM 1619 C CA . ASN A 1 205 ? -6.917 -9.978 3.439 1.00 96.75 205 ASN A CA 1
ATOM 1620 C C . ASN A 1 205 ? -7.679 -10.952 4.352 1.00 96.75 205 ASN A C 1
ATOM 1622 O O . ASN A 1 205 ? -8.794 -10.642 4.764 1.00 96.75 205 ASN A O 1
ATOM 1626 N N . ARG A 1 206 ? -7.091 -12.108 4.690 1.00 96.25 206 ARG A N 1
ATOM 1627 C CA . ARG A 1 206 ? -7.720 -13.099 5.584 1.00 96.25 206 ARG A CA 1
ATOM 1628 C C . ARG A 1 206 ? -7.985 -12.505 6.966 1.00 96.25 206 ARG A C 1
ATOM 1630 O O . ARG A 1 206 ? -9.103 -12.612 7.462 1.00 96.25 206 ARG A O 1
ATOM 1637 N N . THR A 1 207 ? -6.994 -11.831 7.545 1.00 96.38 207 THR A N 1
ATOM 1638 C CA . THR A 1 207 ? -7.131 -11.176 8.847 1.00 96.38 207 THR A CA 1
ATOM 1639 C C . THR A 1 207 ? -8.210 -10.102 8.825 1.00 96.38 207 THR A C 1
ATOM 1641 O O . THR A 1 207 ? -9.062 -10.102 9.704 1.00 96.38 207 THR A O 1
ATOM 1644 N N . MET A 1 208 ? -8.229 -9.217 7.825 1.00 95.81 208 MET A N 1
ATOM 1645 C CA . MET A 1 208 ? -9.232 -8.151 7.759 1.00 95.81 208 MET A CA 1
ATOM 1646 C C . MET A 1 208 ? -10.654 -8.702 7.636 1.00 95.81 208 MET A C 1
ATOM 1648 O O . MET A 1 208 ? -11.564 -8.186 8.284 1.00 95.81 208 MET A O 1
ATOM 1652 N N . LYS A 1 209 ? -10.851 -9.775 6.858 1.00 94.81 209 LYS A N 1
ATOM 1653 C CA . LYS A 1 209 ? -12.154 -10.446 6.773 1.00 94.81 209 LYS A CA 1
ATOM 1654 C C . LYS A 1 209 ? -12.609 -10.999 8.122 1.00 94.81 209 LYS A C 1
ATOM 1656 O O . LYS A 1 209 ? -13.779 -10.858 8.473 1.00 94.81 209 LYS A O 1
ATOM 1661 N N . ASP A 1 210 ? -11.688 -11.603 8.869 1.00 94.81 210 ASP A N 1
ATOM 1662 C CA . ASP A 1 210 ? -11.963 -12.198 10.177 1.00 94.81 210 ASP A CA 1
ATOM 1663 C C . ASP A 1 210 ? -12.238 -11.141 11.261 1.00 94.81 210 ASP A C 1
ATOM 1665 O O . ASP A 1 210 ? -13.233 -11.239 11.980 1.00 94.81 210 ASP A O 1
ATOM 1669 N N . ILE A 1 211 ? -11.411 -10.093 11.366 1.00 94.31 211 ILE A N 1
ATOM 1670 C CA . ILE A 1 211 ? -11.581 -9.071 12.413 1.00 94.31 211 ILE A CA 1
ATOM 1671 C C . ILE A 1 211 ? -12.777 -8.148 12.154 1.00 94.31 211 ILE A C 1
ATOM 1673 O O . ILE A 1 211 ? -13.376 -7.668 13.114 1.00 94.31 211 ILE A O 1
ATOM 1677 N N . ASN A 1 212 ? -13.158 -7.919 10.892 1.00 92.12 212 ASN A N 1
ATOM 1678 C CA . ASN A 1 212 ? -14.330 -7.105 10.546 1.00 92.12 212 ASN A CA 1
ATOM 1679 C C . ASN A 1 212 ? -15.612 -7.932 10.380 1.00 92.12 212 ASN A C 1
ATOM 1681 O O . ASN A 1 212 ? -16.666 -7.353 10.124 1.00 92.12 212 ASN A O 1
ATOM 1685 N N . ASN A 1 213 ? -15.535 -9.266 10.481 1.00 92.88 213 ASN A N 1
ATOM 1686 C CA . ASN A 1 213 ? -16.629 -10.178 10.135 1.00 92.88 213 ASN A CA 1
ATOM 1687 C C . ASN A 1 213 ? -17.272 -9.833 8.770 1.00 92.88 213 ASN A C 1
ATOM 1689 O O . ASN A 1 213 ? -18.492 -9.814 8.613 1.00 92.88 213 ASN A O 1
ATOM 1693 N N . ASN A 1 214 ? -16.434 -9.506 7.782 1.00 92.00 214 ASN A N 1
ATOM 1694 C CA . ASN A 1 214 ? -16.848 -9.027 6.465 1.00 92.00 214 ASN A CA 1
ATOM 1695 C C . ASN A 1 214 ? -16.113 -9.814 5.381 1.00 92.00 214 ASN A C 1
ATOM 1697 O O . ASN A 1 214 ? -14.901 -9.702 5.250 1.00 92.00 214 ASN A O 1
ATOM 1701 N N . GLN A 1 215 ? -16.839 -10.584 4.570 1.00 93.12 215 GLN A N 1
ATOM 1702 C CA . GLN A 1 215 ? -16.236 -11.445 3.543 1.00 93.12 215 GLN A CA 1
ATOM 1703 C C . GLN A 1 215 ? -15.775 -10.702 2.280 1.00 93.12 215 GLN A C 1
ATOM 1705 O O . GLN A 1 215 ? -15.152 -11.315 1.404 1.00 93.12 215 GLN A O 1
ATOM 1710 N N . SER A 1 216 ? -16.033 -9.397 2.190 1.00 92.50 216 SER A N 1
ATOM 1711 C CA . SER A 1 216 ? -15.549 -8.535 1.109 1.00 92.50 216 SER A CA 1
ATOM 1712 C C . SER A 1 216 ? -14.020 -8.489 1.065 1.00 92.50 216 SER A C 1
ATOM 1714 O O . SER A 1 216 ? -13.339 -8.774 2.054 1.00 92.50 216 SER A O 1
ATOM 1716 N N . ILE A 1 217 ? -13.457 -8.134 -0.091 1.00 92.88 217 ILE A N 1
ATOM 1717 C CA . ILE A 1 217 ? -12.007 -7.957 -0.251 1.00 92.88 217 ILE A CA 1
ATOM 1718 C C . ILE A 1 217 ? -11.459 -7.011 0.832 1.00 92.88 217 ILE A C 1
ATOM 1720 O O . ILE A 1 217 ? -12.067 -5.983 1.132 1.00 92.88 217 ILE A O 1
ATOM 1724 N N . MET A 1 218 ? -10.347 -7.395 1.464 1.00 95.06 218 MET A N 1
ATOM 1725 C CA . MET A 1 218 ? -9.716 -6.659 2.568 1.00 95.06 218 MET A CA 1
ATOM 1726 C C . MET A 1 218 ? -10.666 -6.323 3.732 1.00 95.06 218 MET A C 1
ATOM 1728 O O . MET A 1 218 ? -10.467 -5.331 4.429 1.00 95.06 218 MET A O 1
ATOM 1732 N N . GLY A 1 219 ? -11.725 -7.113 3.945 1.00 93.75 219 GLY A N 1
ATOM 1733 C CA . GLY A 1 219 ? -12.705 -6.873 5.007 1.00 93.75 219 GLY A CA 1
ATOM 1734 C C . GLY A 1 219 ? -13.432 -5.527 4.898 1.00 93.75 219 GLY A C 1
ATOM 1735 O O . GLY A 1 219 ? -13.880 -5.007 5.919 1.00 93.75 219 GLY A O 1
ATOM 1736 N N . GLY A 1 220 ? -13.515 -4.941 3.695 1.00 92.50 220 GLY A N 1
ATOM 1737 C CA . GLY A 1 220 ? -14.106 -3.616 3.453 1.00 92.50 220 GLY A CA 1
ATOM 1738 C C . GLY A 1 220 ? -13.141 -2.434 3.620 1.00 92.50 220 GLY A C 1
ATOM 1739 O O . GLY A 1 220 ? -13.548 -1.289 3.446 1.00 92.50 220 GLY A O 1
ATOM 1740 N N . MET A 1 221 ? -11.864 -2.680 3.927 1.00 95.31 221 MET A N 1
ATOM 1741 C CA . MET A 1 221 ? -10.820 -1.650 3.929 1.00 95.31 221 MET A CA 1
ATOM 1742 C C . MET A 1 221 ? -10.339 -1.361 2.500 1.00 95.31 221 MET A C 1
ATOM 1744 O O . MET A 1 221 ? -10.284 -2.260 1.657 1.00 95.31 221 MET A O 1
ATOM 1748 N N . VAL A 1 222 ? -9.951 -0.115 2.222 1.00 97.81 222 VAL A N 1
ATOM 1749 C CA . VAL A 1 222 ? -9.233 0.219 0.986 1.00 97.81 222 VAL A CA 1
ATOM 1750 C C . VAL A 1 222 ? -7.739 -0.006 1.196 1.00 97.81 222 VAL A C 1
ATOM 1752 O O . VAL A 1 222 ? -7.139 0.563 2.106 1.00 97.81 222 VAL A O 1
ATOM 1755 N N . VAL A 1 223 ? -7.132 -0.824 0.340 1.00 98.38 223 VAL A N 1
ATOM 1756 C CA . VAL A 1 223 ? -5.688 -1.066 0.306 1.00 98.38 223 VAL A CA 1
ATOM 1757 C C . VAL A 1 223 ? -5.130 -0.567 -1.019 1.00 98.38 223 VAL A C 1
ATOM 1759 O O . VAL A 1 223 ? -5.507 -1.063 -2.082 1.00 98.38 223 VAL A O 1
ATOM 1762 N N . LEU A 1 224 ? -4.209 0.392 -0.950 1.00 98.62 224 LEU A N 1
ATOM 1763 C CA . LEU A 1 224 ? -3.434 0.872 -2.089 1.00 98.62 224 LEU A CA 1
ATOM 1764 C C . LEU A 1 224 ? -2.002 0.353 -1.977 1.00 98.62 224 LEU A C 1
ATOM 1766 O O . LEU A 1 224 ? -1.192 0.882 -1.219 1.00 98.62 224 LEU A O 1
ATOM 1770 N N . MET A 1 225 ? -1.689 -0.679 -2.752 1.00 98.50 225 MET A N 1
ATOM 1771 C CA . MET A 1 225 ? -0.319 -1.142 -2.941 1.00 98.50 225 MET A CA 1
ATOM 1772 C C . MET A 1 225 ? 0.368 -0.254 -3.975 1.00 98.50 225 MET A C 1
ATOM 1774 O O . MET A 1 225 ? -0.235 0.094 -4.986 1.00 98.50 225 MET A O 1
ATOM 1778 N N . ALA A 1 226 ? 1.627 0.091 -3.757 1.00 98.12 226 ALA A N 1
ATOM 1779 C CA . ALA A 1 226 ? 2.414 0.873 -4.695 1.00 98.12 226 ALA A CA 1
ATOM 1780 C C . ALA A 1 226 ? 3.816 0.288 -4.833 1.00 98.12 226 ALA A C 1
ATOM 1782 O O . ALA A 1 226 ? 4.381 -0.262 -3.884 1.00 98.12 226 ALA A O 1
ATOM 1783 N N . GLY A 1 227 ? 4.383 0.401 -6.026 1.00 96.25 227 GLY A N 1
ATOM 1784 C CA . GLY A 1 227 ? 5.729 -0.078 -6.291 1.00 96.25 227 GLY A CA 1
ATOM 1785 C C . GLY A 1 227 ? 6.043 -0.112 -7.774 1.00 96.25 227 GLY A C 1
ATOM 1786 O O . GLY A 1 227 ? 5.309 0.426 -8.602 1.00 96.25 227 GLY A O 1
ATOM 1787 N N . ASP A 1 228 ? 7.154 -0.760 -8.085 1.00 94.88 228 ASP A N 1
ATOM 1788 C CA . ASP A 1 228 ? 7.677 -0.862 -9.434 1.00 94.88 228 ASP A CA 1
ATOM 1789 C C . ASP A 1 228 ? 8.197 -2.287 -9.661 1.00 94.88 228 ASP A C 1
ATOM 1791 O O . ASP A 1 228 ? 9.219 -2.690 -9.108 1.00 94.88 228 ASP A O 1
ATOM 1795 N N . PHE A 1 229 ? 7.485 -3.073 -10.475 1.00 92.75 229 PHE A N 1
ATOM 1796 C CA . PHE A 1 229 ? 7.897 -4.448 -10.793 1.00 92.75 229 PHE A CA 1
ATOM 1797 C C . PHE A 1 229 ? 9.148 -4.517 -11.673 1.00 92.75 229 PHE A C 1
ATOM 1799 O O . PHE A 1 229 ? 9.668 -5.607 -11.888 1.00 92.75 229 PHE A O 1
ATOM 1806 N N . ARG A 1 230 ? 9.610 -3.377 -12.193 1.00 91.81 230 ARG A N 1
ATOM 1807 C CA . ARG A 1 230 ? 10.865 -3.243 -12.938 1.00 91.81 230 ARG A CA 1
ATOM 1808 C C . ARG A 1 230 ? 12.061 -3.085 -11.984 1.00 91.81 230 ARG A C 1
ATOM 1810 O O . ARG A 1 230 ? 13.192 -2.982 -12.444 1.00 91.81 230 ARG A O 1
ATOM 1817 N N . GLN A 1 231 ? 11.815 -3.044 -10.670 1.00 88.50 231 GLN A N 1
ATOM 1818 C CA . GLN A 1 231 ? 12.826 -2.995 -9.614 1.00 88.50 231 GLN A CA 1
ATOM 1819 C C . GLN A 1 231 ? 12.927 -4.349 -8.886 1.00 88.50 231 GLN A C 1
ATOM 1821 O O . GLN A 1 231 ? 12.833 -5.410 -9.496 1.00 88.50 231 GLN A O 1
ATOM 1826 N N . ILE A 1 232 ? 13.173 -4.320 -7.576 1.00 86.31 232 ILE A N 1
ATOM 1827 C CA . ILE A 1 232 ? 13.475 -5.493 -6.760 1.00 86.31 232 ILE A CA 1
ATOM 1828 C C . ILE A 1 232 ? 12.183 -6.266 -6.446 1.00 86.31 232 ILE A C 1
ATOM 1830 O O . ILE A 1 232 ? 11.198 -5.692 -5.972 1.00 86.31 232 ILE A O 1
ATOM 1834 N N . LEU A 1 233 ? 12.206 -7.579 -6.695 1.00 89.00 233 LEU A N 1
ATOM 1835 C CA . LEU A 1 233 ? 11.154 -8.525 -6.311 1.00 89.00 233 LEU A CA 1
ATOM 1836 C C . LEU A 1 233 ? 11.378 -9.067 -4.889 1.00 89.00 233 LEU A C 1
ATOM 1838 O O . LEU A 1 233 ? 12.356 -8.742 -4.218 1.00 89.00 233 LEU A O 1
ATOM 1842 N N . SER A 1 234 ? 10.460 -9.905 -4.409 1.00 86.62 234 SER A N 1
ATOM 1843 C CA . SER A 1 234 ? 10.607 -10.575 -3.115 1.00 86.62 234 SER A CA 1
ATOM 1844 C C . SER A 1 234 ? 11.878 -11.416 -3.041 1.00 86.62 234 SER A C 1
ATOM 1846 O O . SER A 1 234 ? 12.140 -12.240 -3.912 1.00 86.62 234 SER A O 1
ATOM 1848 N N . VAL A 1 235 ? 12.635 -11.253 -1.956 1.00 85.38 235 VAL A N 1
ATOM 1849 C CA . VAL A 1 235 ? 13.851 -12.034 -1.711 1.00 85.38 235 VAL A CA 1
ATOM 1850 C C . VAL A 1 235 ? 13.473 -13.425 -1.203 1.00 85.38 235 VAL A C 1
ATOM 1852 O O . VAL A 1 235 ? 12.880 -13.547 -0.130 1.00 85.38 235 VAL A O 1
ATOM 1855 N N . ILE A 1 236 ? 13.852 -14.470 -1.944 1.00 87.38 236 ILE A N 1
ATOM 1856 C CA . ILE A 1 236 ? 13.690 -15.871 -1.537 1.00 87.38 236 ILE A CA 1
ATOM 1857 C C . ILE A 1 236 ? 15.065 -16.485 -1.292 1.00 87.38 236 ILE A C 1
ATOM 1859 O O . ILE A 1 236 ? 15.819 -16.790 -2.215 1.00 87.38 236 ILE A O 1
ATOM 1863 N N . THR A 1 237 ? 15.413 -16.662 -0.019 1.00 84.62 237 THR A N 1
ATOM 1864 C CA . THR A 1 237 ? 16.712 -17.210 0.382 1.00 84.62 237 THR A CA 1
ATOM 1865 C C . THR A 1 237 ? 16.895 -18.616 -0.181 1.00 84.62 237 THR A C 1
ATOM 1867 O O . THR A 1 237 ? 16.153 -19.524 0.183 1.00 84.62 237 THR A O 1
ATOM 1870 N N . ARG A 1 238 ? 17.917 -18.804 -1.030 1.00 86.81 238 ARG A N 1
ATOM 1871 C CA . ARG A 1 238 ? 18.203 -20.074 -1.734 1.00 86.81 238 ARG A CA 1
ATOM 1872 C C . ARG A 1 238 ? 17.058 -20.544 -2.650 1.00 86.81 238 ARG A C 1
ATOM 1874 O O . ARG A 1 238 ? 16.962 -21.737 -2.924 1.00 86.81 238 ARG A O 1
ATOM 1881 N N . GLY A 1 239 ? 16.203 -19.623 -3.098 1.00 85.75 239 GLY A N 1
ATOM 1882 C CA . GLY A 1 239 ? 15.131 -19.905 -4.047 1.00 85.75 239 GLY A CA 1
ATOM 1883 C C . GLY A 1 239 ? 15.627 -20.021 -5.486 1.00 85.75 239 GLY A C 1
ATOM 1884 O O . GLY A 1 239 ? 16.693 -19.525 -5.849 1.00 85.75 239 GLY A O 1
ATOM 1885 N N . THR A 1 240 ? 14.828 -20.685 -6.310 1.00 92.25 240 THR A N 1
ATOM 1886 C CA . THR A 1 240 ? 14.959 -20.694 -7.768 1.00 92.25 240 THR A CA 1
ATOM 1887 C C . THR A 1 240 ? 14.211 -19.503 -8.384 1.00 92.25 240 THR A C 1
ATOM 1889 O O . THR A 1 240 ? 13.335 -18.925 -7.735 1.00 92.25 240 THR A O 1
ATOM 1892 N N . PRO A 1 241 ? 14.445 -19.168 -9.667 1.00 89.94 241 PRO A N 1
ATOM 1893 C CA . PRO A 1 241 ? 13.626 -18.173 -10.366 1.00 89.94 241 PRO A CA 1
ATOM 1894 C C . PRO A 1 241 ? 12.121 -18.493 -10.343 1.00 89.94 241 PRO A C 1
ATOM 1896 O O . PRO A 1 241 ? 11.286 -17.592 -10.300 1.00 89.94 241 PRO A O 1
ATOM 1899 N N . ALA A 1 242 ? 11.752 -19.779 -10.334 1.00 92.19 242 ALA A N 1
ATOM 1900 C CA . ALA A 1 242 ? 10.358 -20.194 -10.204 1.00 92.19 242 ALA A CA 1
ATOM 1901 C C . ALA A 1 242 ? 9.783 -19.848 -8.820 1.00 92.19 242 ALA A C 1
ATOM 1903 O O . ALA A 1 242 ? 8.627 -19.432 -8.728 1.00 92.19 242 ALA A O 1
ATOM 1904 N N . ASP A 1 243 ? 10.589 -19.961 -7.760 1.00 92.06 243 ASP A N 1
ATOM 1905 C CA . ASP A 1 243 ? 10.183 -19.587 -6.403 1.00 92.06 243 ASP A CA 1
ATOM 1906 C C . ASP A 1 243 ? 9.983 -18.074 -6.274 1.00 92.06 243 ASP A C 1
ATOM 1908 O O . ASP A 1 243 ? 9.004 -17.641 -5.669 1.00 92.06 243 ASP A O 1
ATOM 1912 N N . GLU A 1 244 ? 10.842 -17.261 -6.896 1.00 90.50 244 GLU A N 1
ATOM 1913 C CA . GLU A 1 244 ? 10.682 -15.799 -6.943 1.00 90.50 244 GLU A CA 1
ATOM 1914 C C . GLU A 1 244 ? 9.400 -15.387 -7.681 1.00 90.50 244 GLU A C 1
ATOM 1916 O O . GLU A 1 244 ? 8.622 -14.564 -7.189 1.00 90.50 244 GLU A O 1
ATOM 1921 N N . ILE A 1 245 ? 9.128 -16.002 -8.838 1.00 91.38 245 ILE A N 1
ATOM 1922 C CA . ILE A 1 245 ? 7.886 -15.773 -9.590 1.00 91.38 245 ILE A CA 1
ATOM 1923 C C . ILE A 1 245 ? 6.675 -16.195 -8.756 1.00 91.38 245 ILE A C 1
ATOM 1925 O O . ILE A 1 245 ? 5.685 -15.466 -8.695 1.00 91.38 245 ILE A O 1
ATOM 1929 N N . ASN A 1 246 ? 6.747 -17.344 -8.083 1.00 92.94 246 ASN A N 1
ATOM 1930 C CA . ASN A 1 246 ? 5.672 -17.818 -7.222 1.00 92.94 246 ASN A CA 1
ATOM 1931 C C . ASN A 1 246 ? 5.466 -16.906 -6.003 1.00 92.94 246 ASN A C 1
ATOM 1933 O O . ASN A 1 246 ? 4.330 -16.726 -5.573 1.00 92.94 246 ASN A O 1
ATOM 1937 N N . ALA A 1 247 ? 6.524 -16.309 -5.459 1.00 93.62 247 ALA A N 1
ATOM 1938 C CA . ALA A 1 247 ? 6.450 -15.360 -4.355 1.00 93.62 247 ALA A CA 1
ATOM 1939 C C . ALA A 1 247 ? 5.891 -13.992 -4.767 1.00 93.62 247 ALA A C 1
ATOM 1941 O O . ALA A 1 247 ? 5.332 -13.286 -3.928 1.00 93.62 247 ALA A O 1
ATOM 1942 N N . CYS A 1 248 ? 6.014 -13.620 -6.041 1.00 94.56 248 CYS A N 1
ATOM 1943 C CA . CYS A 1 248 ? 5.578 -12.331 -6.562 1.00 94.56 248 CYS A CA 1
ATOM 1944 C C . CYS A 1 248 ? 4.080 -12.081 -6.329 1.00 94.56 248 CYS A C 1
ATOM 1946 O O . CYS A 1 248 ? 3.246 -12.971 -6.508 1.00 94.56 248 CYS A O 1
ATOM 1948 N N . LEU A 1 249 ? 3.716 -10.828 -6.023 1.00 95.19 249 LEU A N 1
ATOM 1949 C CA . LEU A 1 249 ? 2.321 -10.393 -5.863 1.00 95.19 249 LEU A CA 1
ATOM 1950 C C . LEU A 1 249 ? 1.419 -10.822 -7.030 1.00 95.19 249 LEU A C 1
ATOM 1952 O O . LEU A 1 249 ? 0.266 -11.189 -6.813 1.00 95.19 249 LEU A O 1
ATOM 1956 N N . LYS A 1 250 ? 1.953 -10.809 -8.260 1.00 95.12 250 LYS A N 1
ATOM 1957 C CA . LYS A 1 250 ? 1.216 -11.188 -9.475 1.00 95.12 250 LYS A CA 1
ATOM 1958 C C . LYS A 1 250 ? 0.785 -12.657 -9.492 1.00 95.12 250 LYS A C 1
ATOM 1960 O O . LYS A 1 250 ? -0.151 -12.990 -10.206 1.00 95.12 250 LYS A O 1
ATOM 1965 N N . ALA A 1 251 ? 1.446 -13.516 -8.715 1.00 95.56 251 ALA A N 1
ATOM 1966 C CA . ALA A 1 251 ? 1.101 -14.926 -8.558 1.00 95.56 251 ALA A CA 1
ATOM 1967 C C . ALA A 1 251 ? 0.094 -15.180 -7.418 1.00 95.56 251 ALA A C 1
ATOM 1969 O O . ALA A 1 251 ? -0.169 -16.338 -7.080 1.00 95.56 251 ALA A O 1
ATOM 1970 N N . SER A 1 252 ? -0.432 -14.130 -6.774 1.00 96.00 252 SER A N 1
ATOM 1971 C CA . SER A 1 252 ? -1.532 -14.255 -5.814 1.00 96.00 252 SER A CA 1
ATOM 1972 C C . SER A 1 252 ? -2.868 -14.401 -6.536 1.00 96.00 252 SER A C 1
ATOM 1974 O O . SER A 1 252 ? -3.121 -13.636 -7.467 1.00 96.00 252 SER A O 1
ATOM 1976 N N . PRO A 1 253 ? -3.794 -15.240 -6.040 1.00 95.19 253 PRO A N 1
ATOM 1977 C CA . PRO A 1 253 ? -5.182 -15.226 -6.500 1.00 95.19 253 PRO A CA 1
ATOM 1978 C C . PRO A 1 253 ? -5.856 -13.856 -6.329 1.00 95.19 253 PRO A C 1
ATOM 1980 O O . PRO A 1 253 ? -6.750 -13.494 -7.086 1.00 95.19 253 PRO A O 1
ATOM 1983 N N . LEU A 1 254 ? -5.411 -13.051 -5.354 1.00 96.44 254 LEU A N 1
ATOM 1984 C CA . LEU A 1 254 ? -5.942 -11.701 -5.151 1.00 96.44 254 LEU A CA 1
ATOM 1985 C C . LEU A 1 254 ? -5.593 -10.748 -6.295 1.00 96.44 254 LEU A C 1
ATOM 1987 O O . LEU A 1 254 ? -6.280 -9.743 -6.458 1.00 96.44 254 LEU A O 1
ATOM 1991 N N . TRP A 1 255 ? -4.557 -11.045 -7.085 1.00 97.31 255 TRP A N 1
ATOM 1992 C CA . TRP A 1 255 ? -4.090 -10.165 -8.152 1.00 97.31 255 TRP A CA 1
ATOM 1993 C C . TRP A 1 255 ? -5.137 -9.946 -9.250 1.00 97.31 255 TRP A C 1
ATOM 1995 O O . TRP A 1 255 ? -5.193 -8.869 -9.842 1.00 97.31 255 TRP A O 1
ATOM 2005 N N . GLU A 1 256 ? -6.006 -10.928 -9.487 1.00 96.00 256 GLU A N 1
ATOM 2006 C CA . GLU A 1 256 ? -7.120 -10.815 -10.438 1.00 96.00 256 GLU A CA 1
ATOM 2007 C C . GLU A 1 256 ? -8.165 -9.779 -9.998 1.00 96.00 256 GLU A C 1
ATOM 2009 O O . GLU A 1 256 ? -8.841 -9.180 -10.831 1.00 96.00 256 GLU A O 1
ATOM 2014 N N . LEU A 1 257 ? -8.259 -9.520 -8.690 1.00 95.31 257 LEU A N 1
ATOM 2015 C CA . LEU A 1 257 ? -9.181 -8.551 -8.093 1.00 95.31 257 LEU A CA 1
ATOM 2016 C C . LEU A 1 257 ? -8.567 -7.149 -7.962 1.00 95.31 257 LEU A C 1
ATOM 2018 O O . LEU A 1 257 ? -9.255 -6.206 -7.566 1.00 95.31 257 LEU A O 1
ATOM 2022 N N . VAL A 1 258 ? -7.274 -7.002 -8.266 1.00 97.50 258 VAL A N 1
ATOM 2023 C CA . VAL A 1 258 ? -6.547 -5.738 -8.136 1.00 97.50 258 VAL A CA 1
ATOM 2024 C C . VAL A 1 258 ? -6.937 -4.785 -9.261 1.00 97.50 258 VAL A C 1
ATOM 2026 O O . VAL A 1 258 ? -6.679 -5.041 -10.441 1.00 97.50 258 VAL A O 1
ATOM 2029 N N . LYS A 1 259 ? -7.462 -3.618 -8.887 1.00 97.31 259 LYS A N 1
ATOM 2030 C CA . LYS A 1 259 ? -7.622 -2.481 -9.801 1.00 97.31 259 LYS A CA 1
ATOM 2031 C C . LYS A 1 259 ? -6.277 -1.774 -9.972 1.00 97.31 259 LYS A C 1
ATOM 2033 O O . LYS A 1 259 ? -5.624 -1.426 -8.991 1.00 97.31 259 LYS A O 1
ATOM 2038 N N . LYS A 1 260 ? -5.845 -1.574 -11.215 1.00 97.31 260 LYS A N 1
ATOM 2039 C CA . LYS A 1 260 ? -4.493 -1.091 -11.529 1.00 97.31 260 LYS A CA 1
ATOM 2040 C C . LYS A 1 260 ? -4.526 0.368 -11.961 1.00 97.31 260 LYS A C 1
ATOM 2042 O O . LYS A 1 260 ? -5.324 0.743 -12.817 1.00 97.31 260 LYS A O 1
ATOM 2047 N N . PHE A 1 261 ? -3.622 1.152 -11.400 1.00 97.75 261 PHE A N 1
ATOM 2048 C CA . PHE A 1 261 ? -3.299 2.504 -11.820 1.00 97.75 261 PHE A CA 1
ATOM 2049 C C . PHE A 1 261 ? -1.842 2.549 -12.254 1.00 97.75 261 PHE A C 1
ATOM 2051 O O . PHE A 1 261 ? -1.019 1.802 -11.728 1.00 97.75 261 PHE A O 1
ATOM 2058 N N . ASN A 1 262 ? -1.526 3.447 -13.177 1.00 96.62 262 ASN A N 1
ATOM 2059 C CA . ASN A 1 262 ? -0.160 3.679 -13.617 1.00 96.62 262 ASN A CA 1
ATOM 2060 C C . ASN A 1 262 ? 0.153 5.158 -13.428 1.00 96.62 262 ASN A C 1
ATOM 2062 O O . ASN A 1 262 ? -0.727 5.995 -13.622 1.00 96.62 262 ASN A O 1
ATOM 2066 N N . LEU A 1 263 ? 1.393 5.458 -13.056 1.00 95.94 263 LEU A N 1
ATOM 2067 C CA . LEU A 1 263 ? 1.965 6.782 -13.230 1.00 95.94 263 LEU A CA 1
ATOM 2068 C C . LEU A 1 263 ? 2.984 6.726 -14.355 1.00 95.94 263 LEU A C 1
ATOM 2070 O O . LEU A 1 263 ? 3.883 5.892 -14.353 1.00 95.94 263 LEU A O 1
ATOM 2074 N N . THR A 1 264 ? 2.859 7.628 -15.312 1.00 91.88 264 THR A N 1
ATOM 2075 C CA . THR A 1 264 ? 3.706 7.652 -16.511 1.00 91.88 264 THR A CA 1
ATOM 2076 C C . THR A 1 264 ? 4.513 8.938 -16.610 1.00 91.88 264 THR A C 1
ATOM 2078 O O . THR A 1 264 ? 5.596 8.963 -17.194 1.00 91.88 264 THR A O 1
ATOM 2081 N N . THR A 1 265 ? 4.028 10.005 -15.978 1.00 88.94 265 THR A N 1
ATOM 2082 C CA . THR A 1 265 ? 4.670 11.316 -16.028 1.00 88.94 265 THR A CA 1
ATOM 2083 C C . THR A 1 265 ? 5.865 11.386 -15.075 1.00 88.94 265 THR A C 1
ATOM 2085 O O . THR A 1 265 ? 5.694 11.396 -13.856 1.00 88.94 265 THR A O 1
ATOM 2088 N N . ASN A 1 266 ? 7.090 11.476 -15.608 1.00 87.94 266 ASN A N 1
ATOM 2089 C CA . ASN A 1 266 ? 8.291 11.679 -14.794 1.00 87.94 266 ASN A CA 1
ATOM 2090 C C . ASN A 1 266 ? 8.402 13.142 -14.339 1.00 87.94 266 ASN A C 1
ATOM 2092 O O . ASN A 1 266 ? 8.917 14.007 -15.047 1.00 87.94 266 ASN A O 1
ATOM 2096 N N . MET A 1 267 ? 7.932 13.405 -13.123 1.00 85.19 267 MET A N 1
ATOM 2097 C CA . MET A 1 267 ? 7.935 14.738 -12.529 1.00 85.19 267 MET A CA 1
ATOM 2098 C C . MET A 1 267 ? 9.345 15.265 -12.263 1.00 85.19 267 MET A C 1
ATOM 2100 O O . MET A 1 267 ? 9.556 16.469 -12.328 1.00 85.19 267 MET A O 1
ATOM 2104 N N . ARG A 1 268 ? 10.324 14.394 -11.976 1.00 80.94 268 ARG A N 1
ATOM 2105 C CA . ARG A 1 268 ? 11.709 14.833 -11.744 1.00 80.94 268 ARG A CA 1
ATOM 2106 C C . ARG A 1 268 ? 12.274 15.495 -13.000 1.00 80.94 268 ARG A C 1
ATOM 2108 O O . ARG A 1 268 ? 12.812 16.587 -12.915 1.00 80.94 268 ARG A O 1
ATOM 2115 N N . VAL A 1 269 ? 12.074 14.877 -14.160 1.00 83.06 269 VAL A N 1
ATOM 2116 C CA . VAL A 1 269 ? 12.511 15.435 -15.449 1.00 83.06 269 VAL A CA 1
ATOM 2117 C C . VAL A 1 269 ? 11.760 16.731 -15.765 1.00 83.06 269 VAL A C 1
ATOM 2119 O O . VAL A 1 269 ? 12.380 17.724 -16.131 1.00 83.06 269 VAL A O 1
ATOM 2122 N N . GLN A 1 270 ? 10.439 16.756 -15.560 1.00 79.31 270 GLN A N 1
ATOM 2123 C CA . GLN A 1 270 ? 9.622 17.943 -15.842 1.00 79.31 270 GLN A CA 1
ATOM 2124 C C . GLN A 1 270 ? 9.976 19.154 -14.972 1.00 79.31 270 GLN A C 1
ATOM 2126 O O . GLN A 1 270 ? 9.977 20.276 -15.466 1.00 79.31 270 GLN A O 1
ATOM 2131 N N . LEU A 1 271 ? 10.270 18.944 -13.687 1.00 77.25 271 LEU A N 1
ATOM 2132 C CA . LEU A 1 271 ? 10.572 20.035 -12.756 1.00 77.25 271 LEU A CA 1
ATOM 2133 C C . LEU A 1 271 ? 11.946 20.665 -13.006 1.00 77.25 271 LEU A C 1
ATOM 2135 O O . LEU A 1 271 ? 12.106 21.859 -12.772 1.00 77.25 271 LEU A O 1
ATOM 2139 N N . PHE A 1 272 ? 12.919 19.879 -13.473 1.00 76.38 272 PHE A N 1
ATOM 2140 C CA . PHE A 1 272 ? 14.278 20.359 -13.745 1.00 76.38 272 PHE A CA 1
ATOM 2141 C C . PHE A 1 272 ? 14.520 20.717 -15.220 1.00 76.38 272 PHE A C 1
ATOM 2143 O O . PHE A 1 272 ? 15.567 21.273 -15.532 1.00 76.38 272 PHE A O 1
ATOM 2150 N N . ASN A 1 273 ? 13.546 20.451 -16.102 1.00 71.12 273 ASN A N 1
ATOM 2151 C CA . ASN A 1 273 ? 13.591 20.711 -17.547 1.00 71.12 273 ASN A CA 1
ATOM 2152 C C . ASN A 1 273 ? 14.890 20.221 -18.218 1.00 71.12 273 ASN A C 1
ATOM 2154 O O . ASN A 1 273 ? 15.438 20.873 -19.106 1.00 71.12 273 ASN A O 1
ATOM 2158 N N . ASP A 1 274 ? 15.387 19.079 -17.746 1.00 76.06 274 ASP A N 1
ATOM 2159 C CA . ASP A 1 274 ? 16.648 18.486 -18.169 1.00 76.06 274 ASP A CA 1
ATOM 2160 C C . ASP A 1 274 ? 16.380 17.377 -19.194 1.00 76.06 274 ASP A C 1
ATOM 2162 O O . ASP A 1 274 ? 15.917 16.279 -18.860 1.00 76.06 274 ASP A O 1
ATOM 2166 N N . THR A 1 275 ? 16.650 17.695 -20.459 1.00 75.31 275 THR A N 1
ATOM 2167 C CA . THR A 1 275 ? 16.458 16.794 -21.598 1.00 75.31 275 THR A CA 1
ATOM 2168 C C . THR A 1 275 ? 17.303 15.522 -21.472 1.00 75.31 275 THR A C 1
ATOM 2170 O O . THR A 1 275 ? 16.791 14.440 -21.761 1.00 75.31 275 THR A O 1
ATOM 2173 N N . GLU A 1 276 ? 18.543 15.614 -20.978 1.00 79.50 276 GLU A N 1
ATOM 2174 C CA . GLU A 1 276 ? 19.440 14.457 -20.822 1.00 79.50 276 GLU A CA 1
ATOM 2175 C C . GLU A 1 276 ? 18.919 13.513 -19.733 1.00 79.50 276 GLU A C 1
ATOM 2177 O O . GLU A 1 276 ? 18.793 12.304 -19.952 1.00 79.50 276 GLU A O 1
ATOM 2182 N N . SER A 1 277 ? 18.481 14.062 -18.594 1.00 79.06 277 SER A N 1
ATOM 2183 C CA . SER A 1 277 ? 17.793 13.282 -17.553 1.00 79.06 277 SER A CA 1
ATOM 2184 C C . SER A 1 277 ? 16.523 12.597 -18.075 1.00 79.06 277 SER A C 1
ATOM 2186 O O . SER A 1 277 ? 16.174 11.499 -17.625 1.00 79.06 277 SER A O 1
ATOM 2188 N N . GLY A 1 278 ? 15.817 13.227 -19.018 1.00 82.12 278 GLY A N 1
ATOM 2189 C CA . GLY A 1 278 ? 14.647 12.657 -19.685 1.00 82.12 278 GLY A CA 1
ATOM 2190 C C . GLY A 1 278 ? 14.977 11.429 -20.528 1.00 82.12 278 GLY A C 1
ATOM 2191 O O . GLY A 1 278 ? 14.336 10.383 -20.383 1.00 82.12 278 GLY A O 1
ATOM 2192 N N . GLU A 1 279 ? 16.001 11.530 -21.370 1.00 84.81 279 GLU A N 1
ATOM 2193 C CA . GLU A 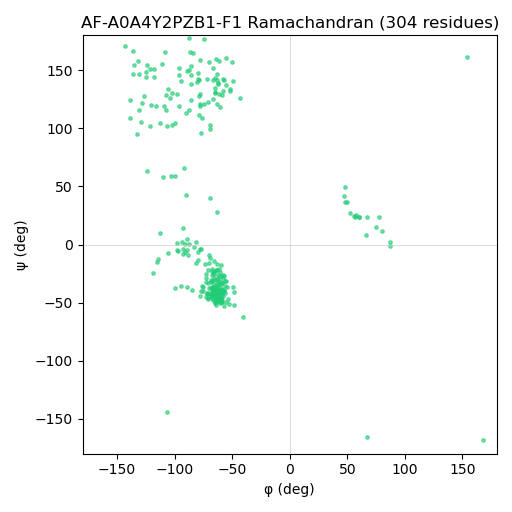1 279 ? 16.479 10.425 -22.206 1.00 84.81 279 GLU A CA 1
ATOM 2194 C C . GLU A 1 279 ? 17.047 9.275 -21.368 1.00 84.81 279 GLU A C 1
ATOM 2196 O O . GLU A 1 279 ? 16.764 8.100 -21.639 1.00 84.81 279 GLU A O 1
ATOM 2201 N N . TYR A 1 280 ? 17.774 9.605 -20.300 1.00 84.69 280 TYR A N 1
ATOM 2202 C CA . TYR A 1 280 ? 18.274 8.634 -19.336 1.00 84.69 280 TYR A CA 1
ATOM 2203 C C . TYR A 1 280 ? 17.131 7.872 -18.659 1.00 84.69 280 TYR A C 1
ATOM 2205 O O . TYR A 1 280 ? 17.103 6.638 -18.667 1.00 84.69 280 TYR A O 1
ATOM 2213 N N . ALA A 1 281 ? 16.126 8.582 -18.140 1.00 85.81 281 ALA A N 1
ATOM 2214 C CA . ALA A 1 281 ? 14.966 7.959 -17.510 1.00 85.81 281 ALA A CA 1
ATOM 2215 C C . ALA A 1 281 ? 14.173 7.074 -18.487 1.00 85.81 281 ALA A C 1
ATOM 2217 O O . ALA A 1 281 ? 13.755 5.971 -18.127 1.00 85.81 281 ALA A O 1
ATOM 2218 N N . ALA A 1 282 ? 13.999 7.518 -19.736 1.00 86.94 282 ALA A N 1
ATOM 2219 C CA . ALA A 1 282 ? 13.357 6.721 -20.779 1.00 86.94 282 ALA A CA 1
ATOM 2220 C C . ALA A 1 282 ? 14.165 5.458 -21.121 1.00 86.94 282 ALA A C 1
ATOM 2222 O O . ALA A 1 282 ? 13.590 4.402 -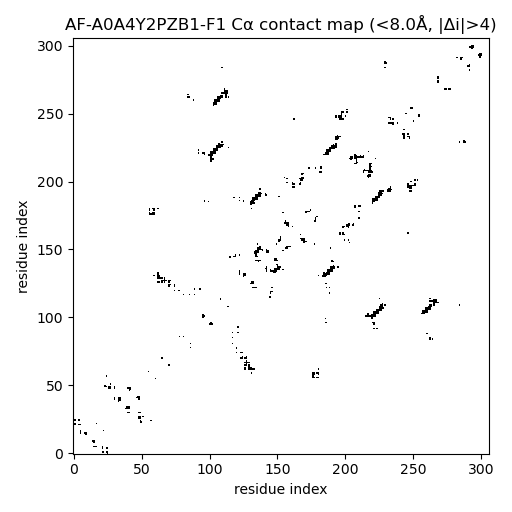21.396 1.00 86.94 282 ALA A O 1
ATOM 2223 N N . THR A 1 283 ? 15.494 5.546 -21.086 1.00 88.69 283 THR A N 1
ATOM 2224 C CA . THR A 1 283 ? 16.389 4.402 -21.285 1.00 88.69 283 THR A CA 1
ATOM 2225 C C . THR A 1 283 ? 16.261 3.397 -20.147 1.00 88.69 283 THR A C 1
ATOM 2227 O O . THR A 1 283 ? 16.031 2.219 -20.414 1.00 88.69 283 THR A O 1
ATOM 2230 N N . LEU A 1 284 ? 16.299 3.849 -18.889 1.00 88.00 284 LEU A N 1
ATOM 2231 C CA . LEU A 1 284 ? 16.093 2.983 -17.723 1.00 88.00 284 LEU A CA 1
ATOM 2232 C C . LEU A 1 284 ? 14.746 2.251 -17.771 1.00 88.00 284 LEU A C 1
ATOM 2234 O O . LEU A 1 284 ? 14.681 1.062 -17.465 1.00 88.00 284 LEU A O 1
ATOM 2238 N N . LEU A 1 285 ? 13.682 2.929 -18.208 1.00 90.44 285 LEU A N 1
ATOM 2239 C CA . LEU A 1 285 ? 12.373 2.306 -18.410 1.00 90.44 285 LEU A CA 1
ATOM 2240 C C . LEU A 1 285 ? 12.418 1.191 -19.460 1.00 90.44 285 LEU A C 1
ATOM 2242 O O . LEU A 1 285 ? 11.973 0.080 -19.183 1.00 90.44 285 LEU A O 1
ATOM 2246 N N . LYS A 1 286 ? 13.015 1.451 -20.632 1.00 90.25 286 LYS A N 1
ATOM 2247 C CA . LYS A 1 286 ? 13.172 0.433 -21.687 1.00 90.25 286 LYS A CA 1
ATOM 2248 C C . LYS A 1 286 ? 13.960 -0.780 -21.197 1.00 90.25 286 LYS A C 1
ATOM 2250 O O . LYS A 1 286 ? 13.622 -1.900 -21.571 1.00 90.25 286 LYS A O 1
ATOM 2255 N N . ILE A 1 287 ? 14.997 -0.560 -20.388 1.00 90.06 287 ILE A N 1
ATOM 2256 C CA . ILE A 1 287 ? 15.785 -1.635 -19.775 1.00 90.06 287 ILE A CA 1
ATOM 2257 C C . ILE A 1 287 ? 14.904 -2.446 -18.821 1.00 90.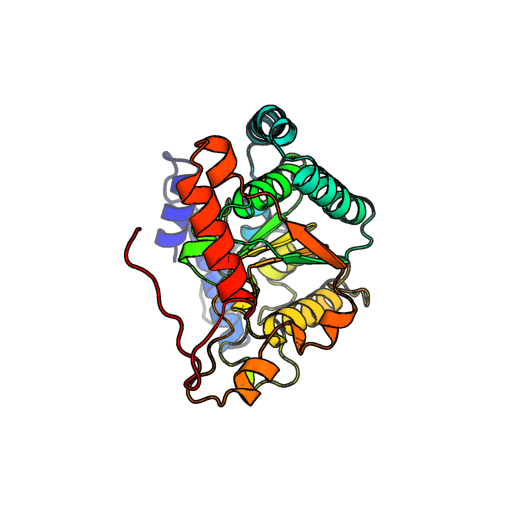06 287 ILE A C 1
ATOM 2259 O O . ILE A 1 287 ? 14.800 -3.659 -18.978 1.00 90.06 287 ILE A O 1
ATOM 2263 N N . GLY A 1 288 ? 14.215 -1.782 -17.890 1.00 88.44 288 GLY A N 1
ATOM 2264 C CA . GLY A 1 288 ? 13.358 -2.437 -16.899 1.00 88.44 288 GLY A CA 1
ATOM 2265 C C . GLY A 1 288 ? 12.180 -3.216 -17.497 1.00 88.44 288 GLY A C 1
ATOM 2266 O O . GLY A 1 288 ? 11.710 -4.181 -16.906 1.00 88.44 288 GLY A O 1
ATOM 2267 N N . GLU A 1 289 ? 11.710 -2.835 -18.684 1.00 90.62 289 GLU A N 1
ATOM 2268 C CA . GLU A 1 289 ? 10.651 -3.542 -19.415 1.00 90.62 289 GLU A CA 1
ATOM 2269 C C . GLU A 1 289 ? 11.182 -4.623 -20.371 1.00 90.62 289 GLU A C 1
ATOM 2271 O O . GLU A 1 289 ? 10.395 -5.245 -21.084 1.00 90.62 289 GLU A O 1
ATOM 2276 N N . GLY A 1 290 ? 12.502 -4.822 -20.444 1.00 88.50 290 GLY A N 1
ATOM 2277 C CA . GLY A 1 290 ? 13.119 -5.776 -21.369 1.00 88.50 290 GLY A CA 1
ATOM 2278 C C . GLY A 1 290 ? 12.978 -5.390 -22.846 1.00 88.50 290 GLY A C 1
ATOM 2279 O O . GLY A 1 290 ? 13.021 -6.251 -23.720 1.00 88.50 290 GLY A O 1
ATOM 2280 N N . ARG A 1 291 ? 12.783 -4.098 -23.146 1.00 90.06 291 ARG A N 1
ATOM 2281 C CA . ARG A 1 291 ? 12.636 -3.559 -24.514 1.00 90.06 291 ARG A CA 1
ATOM 2282 C C . ARG A 1 291 ? 13.934 -2.977 -25.076 1.00 90.06 291 ARG A C 1
ATOM 2284 O O . ARG A 1 291 ? 13.960 -2.529 -26.224 1.00 90.06 291 ARG A O 1
ATOM 2291 N N . PHE A 1 292 ? 14.993 -2.921 -24.271 1.00 89.31 292 PHE A N 1
ATOM 2292 C CA . PHE A 1 292 ? 16.303 -2.458 -24.714 1.00 89.31 292 PHE A CA 1
ATOM 2293 C C . PHE A 1 292 ? 17.035 -3.565 -25.479 1.00 89.31 292 PHE A C 1
ATOM 2295 O O . PHE A 1 292 ? 16.925 -4.738 -25.134 1.00 89.31 292 PHE A O 1
ATOM 2302 N N . LYS A 1 293 ? 17.769 -3.199 -26.537 1.00 88.12 293 LYS A N 1
ATOM 2303 C CA . LYS A 1 293 ? 18.498 -4.180 -27.350 1.00 88.12 293 LYS A CA 1
ATOM 2304 C C . LYS A 1 293 ? 19.596 -4.836 -26.517 1.00 88.12 293 LYS A C 1
ATOM 2306 O O . LYS A 1 293 ? 20.405 -4.138 -25.909 1.00 88.12 293 LYS A O 1
ATOM 2311 N N . THR A 1 294 ? 19.631 -6.159 -26.558 1.00 90.69 294 THR A N 1
ATOM 2312 C CA . THR A 1 294 ? 20.673 -6.979 -25.949 1.00 90.69 294 THR A CA 1
ATOM 2313 C C . THR A 1 294 ? 21.526 -7.646 -27.022 1.00 90.69 294 THR A C 1
ATOM 2315 O O . THR A 1 294 ? 21.093 -7.830 -28.164 1.00 90.69 294 THR A O 1
ATOM 2318 N N . ASP A 1 295 ? 22.758 -7.985 -26.662 1.00 89.75 295 ASP A N 1
ATOM 2319 C CA . ASP A 1 295 ? 23.616 -8.845 -27.472 1.00 89.75 295 ASP A CA 1
ATOM 2320 C C . ASP A 1 295 ? 23.166 -10.329 -27.386 1.00 89.75 295 ASP A C 1
ATOM 2322 O O . ASP A 1 295 ? 22.235 -10.655 -26.638 1.00 89.75 295 ASP A O 1
ATOM 2326 N N . PRO A 1 296 ? 23.800 -11.263 -28.127 1.00 91.12 296 PRO A N 1
ATOM 2327 C CA . PRO A 1 296 ? 23.466 -12.690 -28.062 1.00 91.12 296 PRO A CA 1
ATOM 2328 C C . PRO A 1 296 ? 23.624 -13.337 -26.677 1.00 91.12 296 PRO A C 1
ATOM 2330 O O . PRO A 1 296 ? 23.072 -14.411 -26.450 1.00 91.12 296 PRO A O 1
ATOM 2333 N N . ASN A 1 297 ? 24.356 -12.702 -25.758 1.00 89.50 297 ASN A N 1
ATOM 2334 C CA . ASN A 1 297 ? 24.544 -13.163 -24.383 1.00 89.50 297 ASN A CA 1
ATOM 2335 C C . ASN A 1 297 ? 23.526 -12.535 -23.413 1.00 89.50 297 ASN A C 1
ATOM 2337 O O . ASN A 1 297 ? 23.588 -12.795 -22.213 1.00 89.50 297 ASN A O 1
ATOM 2341 N N . GLY A 1 298 ? 22.599 -11.705 -23.905 1.00 84.56 298 GLY A N 1
ATOM 2342 C CA . GLY A 1 298 ? 21.618 -11.003 -23.079 1.00 84.56 298 GLY A CA 1
ATOM 2343 C C . GLY A 1 298 ? 22.163 -9.750 -22.387 1.00 84.56 298 GLY A C 1
ATOM 2344 O O . GLY A 1 298 ? 21.487 -9.201 -21.520 1.00 84.56 298 GLY A O 1
ATOM 2345 N N . MET A 1 299 ? 23.357 -9.278 -22.756 1.00 86.88 299 MET A N 1
ATOM 2346 C CA . MET A 1 299 ? 23.998 -8.114 -22.143 1.00 86.88 299 MET A CA 1
ATOM 2347 C C . MET A 1 299 ? 23.606 -6.817 -22.854 1.00 86.88 299 MET A C 1
ATOM 2349 O O . MET A 1 299 ? 23.361 -6.790 -24.061 1.00 86.88 299 MET A O 1
ATOM 2353 N N . ILE A 1 300 ? 23.572 -5.718 -22.098 1.00 86.81 300 ILE A N 1
ATOM 2354 C CA . ILE A 1 300 ? 23.297 -4.369 -22.605 1.00 86.81 300 ILE A CA 1
ATOM 2355 C C . ILE A 1 300 ? 24.609 -3.588 -22.677 1.00 86.81 300 ILE A C 1
ATOM 2357 O O . ILE A 1 300 ? 25.310 -3.451 -21.675 1.00 86.81 300 ILE A O 1
ATOM 2361 N N . THR A 1 301 ? 24.924 -3.026 -23.843 1.00 82.94 301 THR A N 1
ATOM 2362 C CA . THR A 1 301 ? 26.040 -2.084 -23.993 1.00 82.94 301 THR A CA 1
ATOM 2363 C C . THR A 1 301 ? 25.561 -0.668 -23.689 1.00 82.94 301 THR A C 1
ATOM 2365 O O . THR A 1 301 ? 24.720 -0.121 -24.402 1.00 82.94 301 THR A O 1
ATOM 2368 N N . LEU A 1 302 ? 26.108 -0.070 -22.632 1.00 77.38 302 LEU A N 1
ATOM 2369 C CA . LEU A 1 302 ? 25.916 1.342 -22.327 1.00 77.38 302 LEU A CA 1
ATOM 2370 C C . LEU A 1 302 ? 27.021 2.141 -23.023 1.00 77.38 302 LEU A C 1
ATOM 2372 O O . LEU A 1 302 ? 28.196 1.998 -22.692 1.00 77.38 302 LEU A O 1
ATOM 2376 N N . ASN A 1 303 ? 26.660 2.961 -24.008 1.00 68.56 303 ASN A N 1
ATOM 2377 C CA . ASN A 1 303 ? 27.615 3.882 -24.620 1.00 68.56 303 ASN A CA 1
ATOM 2378 C C . ASN A 1 303 ? 27.913 4.985 -23.595 1.00 68.56 303 ASN A C 1
ATOM 2380 O O . ASN A 1 303 ? 26.980 5.615 -23.110 1.00 68.56 303 ASN A O 1
ATOM 2384 N N . GLY A 1 304 ? 29.185 5.175 -23.232 1.00 53.44 304 GLY A N 1
ATOM 2385 C CA . GLY A 1 304 ? 29.638 5.973 -22.079 1.00 53.44 304 GLY A CA 1
ATOM 2386 C C . GLY A 1 304 ? 29.460 7.495 -22.163 1.00 53.44 304 GLY A C 1
ATOM 2387 O O . GLY A 1 304 ? 30.363 8.216 -21.760 1.00 53.44 304 GLY A O 1
ATOM 2388 N N . GLY A 1 305 ? 28.341 7.984 -22.696 1.00 55.22 305 GLY A N 1
ATOM 2389 C CA . GLY A 1 305 ? 27.940 9.391 -22.652 1.00 55.22 305 GLY A CA 1
ATOM 2390 C C . GLY A 1 305 ? 26.848 9.627 -21.610 1.00 55.22 305 GLY A C 1
ATOM 2391 O O . GLY A 1 305 ? 25.752 10.029 -21.987 1.00 55.22 305 GLY A O 1
ATOM 2392 N N . PHE A 1 306 ? 27.129 9.300 -20.345 1.00 50.03 306 PHE A N 1
ATOM 2393 C CA . PHE A 1 306 ? 26.336 9.755 -19.196 1.00 50.03 306 PHE A CA 1
ATOM 2394 C C . PHE A 1 306 ? 27.035 10.930 -18.521 1.00 50.03 306 PHE A C 1
ATOM 2396 O O . PHE A 1 306 ? 28.290 10.919 -18.510 1.00 50.03 306 PHE A O 1
#

Radius of gyration: 21.79 Å; Cα contacts (8 Å, |Δi|>4): 470; chains: 1; bounding box: 48×46×70 Å

InterPro domains:
  IPR010285 DNA helicase Pif1-like, DEAD-box helicase domain [PF05970] (82-294)
  IPR027417 P-loop containing nucleoside triphosphate hydrolase [G3DSA:3.40.50.300] (79-264)
  IPR027417 P-loop containing nucleoside triphosphate hydrolase [SSF52540] (51-261)

Nearest PDB structures (foldseek):
  7lcc-assembly1_A  TM=7.600E-01  e=5.713E-19  synthetic construct
  9fi9-assembly1_A  TM=8.406E-01  e=2.144E-09  Homo sapiens
  7otj-assembly1_A  TM=8.387E-01  e=2.401E-09  Candida albicans
  7otj-assembly2_B  TM=8.505E-01  e=1.847E-08  Candida albicans
  5o6e-assembly2_B  TM=7.702E-01  e=9.902E-09  Saccharomyces cerevisiae S288C

Foldseek 3Di:
DLVVLVVVVCVVPVPDDDDPVSVLVVQQVVQQVCCVVPVDGVVVVVDDHRPPDVDQQPLLCVQLVDPLVVLVVVLVVQLVVDDPQLNVVLVVLVVLLVVLQAAAAEEAEAPQLCVLSSQQSSSSVQNSVSAGEAAEECDQVVQVSHDVGDHLCVLQVWDPCLLPDPQTARPDDLPDSSLSSLLRHSEYEYEQCQQAFLSSLNNQQVHLCVSLVANRGSVSHYYYYYHHPLDDHHDDVVDDPVSRVCRGNCVHPCVVRYHYGYRDDNNVCVVVVDVVVVVVSVVSVCVSVVNADADPVRDDDDDPPD